Protein AF-A0A7S1HHN6-F1 (afdb_monomer)

Secondary structure (DSSP, 8-state):
-HHHHHHHHHHHHHHTT--EEE-PPTTS-HHHHHHHHHHHHHHHHHHHHHHH--GGG----EEEEE-GGGHHHHHHHHHHHHTTSSEEEEE-S-HHHHHHHGGG-SSSEEEEEEHHHHHHTHIIIIIS--EEEEEETTGGGG--TTSHHHHHHHT--EEEEEEE-S-S-SS-HHHHHHHHHHHSTTTT--HHHHIIIIIHHHHHHTSTT--HHHHHHHHHHHHHHHHHHGGGEE---HHHH-TTPPP--------PPPHHHHHHHHHHHHHHHHHHHHHHHHHHHHSSS--

InterPro domains:
  IPR000330 SNF2, N-terminal domain [PF00176] (2-273)
  IPR014001 Helicase superfamily 1/2, ATP-binding domain [PS51192] (11-186)
  IPR014001 Helicase superfamily 1/2, ATP-binding domain [SM00487] (1-193)
  IPR027417 P-loop containing nucleoside triphosphate hydrolase [SSF52540] (2-236)
  IPR038718 SNF2-like, N-terminal domain superfamily [G3DSA:3.40.50.10810] (1-258)
  IPR044078 Mot1, ATP-binding domain [cd17999] (1-236)
  IPR044972 TATA-binding protein-associated factor Mot1 [PTHR36498] (1-281)

Sequence (291 aa):
KYQQEGVNWMAFLLKYQLHGVLADDMGLGKTLQTICIIASDHHDRREEHKRSGSPASVPLPSLVICPPTLVGHWAHEVEKFTSGRLSCVQYAGSPAERRGLRGDVKGDVLVVASYDTVRSDAEFLCEGVEWDYCVLDEGHVIKNPKSGIAKAVKRVRSNHRLLLSGTPIQNNVLELWSLFDFLMPGFLGTEQHFSSVYSKPILASRGAKCTPAQAEAGALALEALHRQVLPFMLRRTKTEVLSDLPPKIIQDLYCDLSQVQLKLYNAFIARQSSGLKSDIQAAASKGAGGG

Solvent-accessible surface area (backbone atoms only — not comparable to full-atom values): 15953 Å² total; per-residue (Å²): 110,70,53,57,54,52,32,52,51,51,50,52,30,56,77,69,70,39,44,39,32,48,30,38,34,82,85,70,47,65,67,60,34,51,52,52,47,53,53,50,47,48,49,53,33,43,53,47,20,74,73,66,67,43,81,91,28,55,60,40,20,28,41,38,34,26,57,71,87,44,38,65,54,54,52,51,51,44,40,70,75,48,71,65,72,50,47,68,45,73,52,56,83,54,76,68,57,39,60,67,50,54,84,66,73,49,36,66,23,40,34,30,27,24,52,66,48,46,44,75,44,28,69,49,62,22,70,67,39,70,28,41,36,38,35,30,44,57,38,64,77,30,31,50,61,86,38,70,51,27,52,32,60,58,52,45,46,50,74,30,34,39,31,32,21,59,60,73,71,84,87,50,69,59,32,45,50,31,50,42,45,56,52,42,70,61,76,70,54,51,74,68,56,36,36,65,62,34,41,51,33,42,52,45,33,72,38,97,83,48,47,73,69,38,37,50,50,12,51,54,28,50,52,56,50,47,70,69,50,48,89,37,44,50,70,50,50,62,80,80,75,44,90,83,64,76,80,87,85,83,82,89,82,87,74,83,76,50,74,66,55,48,52,52,50,52,51,51,52,52,53,51,53,53,49,53,51,52,53,52,49,56,54,56,61,64,69,76,72,81,126

Radius of gyration: 24.98 Å; Cα contacts (8 Å, |Δi|>4): 390; chains: 1; bounding box: 52×50×89 Å

Organism: Hemiselmis andersenii (NCBI:txid464988)

Mean predicted aligned error: 8.71 Å

pLDDT: mean 89.63, std 12.1, range [33.62, 98.62]

Nearest PDB structures (foldseek):
  7zke-assembly1_E  TM=9.482E-01  e=4.210E-32  Thermochaetoides thermophila
  7zb5-assembly1_E  TM=8.814E-01  e=1.768E-31  Thermochaetoides thermophila
  7zb5-assembly1_H  TM=8.824E-01  e=5.263E-31  Thermochaetoides thermophila
  9bz0-assembly1_b  TM=8.343E-01  e=9.347E-22  Homo sapiens
  8b3f-assembly1_b  TM=8.283E-01  e=6.214E-21  Homo sapiens

Foldseek 3Di:
DVLVVLLVLVVVCLVVLAAFEAQEAPPPCPLLSVLVNLLVLLVVLVVCCVVPVDPVSFFFEAEEEEAPVCLVVSVVVNCVNVVCSEAEASCDDDPVVNVVCLVVRGGRHYYYYYLVSLLVPLCCQLPVGEHAEYEYEQLLVQLDCPDSSLVSLLSRHYSYYYYYHNPCDDDFPSSVVSSVCSRPNCLCHDSVSNCVQAGVLLVLLPDPPRDPVSVVSNVVSVVVVCVSRVSRYDYDYCVRPPPPDDDDDDDDDDDDDDPVRVVVVVVVVVVVVVVVVVVVVVVVVVVVPDD

Structure (mmCIF, N/CA/C/O backbone):
data_AF-A0A7S1HHN6-F1
#
_entry.id   AF-A0A7S1HHN6-F1
#
loop_
_atom_site.group_PDB
_atom_site.id
_atom_site.type_symbol
_atom_site.label_atom_id
_atom_site.label_alt_id
_atom_site.label_comp_id
_atom_site.label_asym_id
_atom_site.label_entity_id
_atom_site.label_seq_id
_atom_site.pdbx_PDB_ins_code
_atom_site.Cartn_x
_atom_site.Cartn_y
_atom_site.Cartn_z
_atom_site.occupancy
_atom_site.B_iso_or_equiv
_atom_site.auth_seq_id
_atom_site.auth_comp_id
_atom_site.auth_asym_id
_atom_site.auth_atom_id
_atom_site.pdbx_PDB_model_num
ATOM 1 N N . LYS A 1 1 ? 15.420 -10.265 14.180 1.00 87.69 1 LYS A N 1
ATOM 2 C CA . LYS A 1 1 ? 16.214 -9.009 14.183 1.00 87.69 1 LYS A CA 1
ATOM 3 C C . LYS A 1 1 ? 15.749 -8.036 13.098 1.00 87.69 1 LYS A C 1
ATOM 5 O O . LYS A 1 1 ? 15.168 -7.028 13.462 1.00 87.69 1 LYS A O 1
ATOM 10 N N . TYR A 1 2 ? 15.886 -8.352 11.804 1.00 92.12 2 TYR A N 1
ATOM 11 C CA . TYR A 1 2 ? 15.489 -7.433 10.721 1.00 92.12 2 TYR A CA 1
ATOM 12 C C . TYR A 1 2 ? 14.009 -6.989 10.796 1.00 92.12 2 TYR A C 1
ATOM 14 O O . TYR A 1 2 ? 13.705 -5.819 10.602 1.00 92.12 2 TYR A O 1
ATOM 22 N N . GLN A 1 3 ? 13.071 -7.870 11.164 1.00 94.38 3 GLN A N 1
ATOM 23 C CA . GLN A 1 3 ? 11.658 -7.479 11.321 1.00 94.38 3 GLN A CA 1
ATOM 24 C C . GLN A 1 3 ? 11.468 -6.371 12.369 1.00 94.38 3 GLN A C 1
ATOM 26 O O . GLN A 1 3 ? 10.743 -5.417 12.113 1.00 94.38 3 GLN A O 1
ATOM 31 N N . GLN A 1 4 ? 12.186 -6.442 13.496 1.00 95.69 4 GLN A N 1
ATOM 32 C CA . GLN A 1 4 ? 12.177 -5.389 14.517 1.00 95.69 4 GLN A CA 1
ATOM 33 C C . GLN A 1 4 ? 12.721 -4.069 13.965 1.00 95.69 4 GLN A C 1
ATOM 35 O O . GLN A 1 4 ? 12.145 -3.019 14.213 1.00 95.69 4 GLN A O 1
ATOM 40 N N . GLU A 1 5 ? 13.805 -4.107 13.189 1.00 94.56 5 GLU A N 1
ATOM 41 C CA . GLU A 1 5 ? 14.356 -2.909 12.540 1.00 94.56 5 GLU A CA 1
ATOM 42 C C . GLU A 1 5 ? 13.353 -2.280 11.564 1.00 94.56 5 GLU A C 1
ATOM 44 O O . GLU A 1 5 ? 13.260 -1.058 11.487 1.00 94.56 5 GLU A O 1
ATOM 49 N N . GLY A 1 6 ? 12.556 -3.096 10.865 1.00 96.12 6 GLY A N 1
ATOM 50 C CA . GLY A 1 6 ? 11.501 -2.590 9.988 1.00 96.12 6 GLY A CA 1
ATOM 51 C C . GLY A 1 6 ? 10.342 -1.954 10.757 1.00 96.12 6 GLY A C 1
ATOM 52 O O . GLY A 1 6 ? 9.871 -0.888 10.368 1.00 96.12 6 GLY A O 1
ATOM 53 N N . VAL A 1 7 ? 9.944 -2.533 11.894 1.00 97.38 7 VAL A N 1
ATOM 54 C CA . VAL A 1 7 ? 8.974 -1.906 12.810 1.00 97.38 7 VAL A CA 1
ATOM 55 C C . VAL A 1 7 ? 9.520 -0.589 13.367 1.00 97.38 7 VAL A C 1
ATOM 57 O O . VAL A 1 7 ? 8.812 0.411 13.347 1.00 97.38 7 VAL A O 1
ATOM 60 N N . ASN A 1 8 ? 10.789 -0.545 13.782 1.00 97.00 8 ASN A N 1
ATOM 61 C CA . ASN A 1 8 ? 11.433 0.681 14.263 1.00 97.00 8 ASN A CA 1
ATOM 62 C C . ASN A 1 8 ? 11.461 1.774 13.182 1.00 97.00 8 ASN A C 1
ATOM 64 O O . ASN A 1 8 ? 11.237 2.944 13.483 1.00 97.00 8 ASN A O 1
ATOM 68 N N . TRP A 1 9 ? 11.712 1.401 11.924 1.00 97.25 9 TRP A N 1
ATOM 69 C CA . TRP A 1 9 ? 11.660 2.329 10.795 1.00 97.25 9 TRP A CA 1
ATOM 70 C C . TRP A 1 9 ? 10.242 2.868 10.560 1.00 97.25 9 TRP A C 1
ATOM 72 O O . TRP A 1 9 ? 10.068 4.074 10.402 1.00 97.25 9 TRP A O 1
ATOM 82 N N . MET A 1 10 ? 9.210 2.018 10.617 1.00 97.75 10 MET A N 1
ATOM 83 C CA . MET A 1 10 ? 7.820 2.482 10.510 1.00 97.75 10 MET A CA 1
ATOM 84 C C . MET A 1 10 ? 7.406 3.359 11.699 1.00 97.75 10 MET A C 1
ATOM 86 O O . MET A 1 10 ? 6.713 4.352 11.499 1.00 97.75 10 MET A O 1
ATOM 90 N N . ALA A 1 11 ? 7.880 3.058 12.911 1.00 97.00 11 ALA A N 1
ATOM 91 C CA . ALA A 1 11 ? 7.672 3.897 14.092 1.00 97.00 11 ALA A CA 1
ATOM 92 C C . ALA A 1 11 ? 8.356 5.267 13.961 1.00 97.00 11 ALA A C 1
ATOM 94 O O . ALA A 1 11 ? 7.801 6.281 14.380 1.00 97.00 11 ALA A O 1
ATOM 95 N N . PHE A 1 12 ? 9.539 5.324 13.339 1.00 97.00 12 PHE A N 1
ATOM 96 C CA . PHE A 1 12 ? 10.181 6.588 12.984 1.00 97.00 12 PHE A CA 1
ATOM 97 C C . PHE A 1 12 ? 9.309 7.395 12.013 1.00 97.00 12 PHE A C 1
ATOM 99 O O . PHE A 1 12 ? 9.057 8.570 12.270 1.00 97.00 12 PHE A O 1
ATOM 106 N N . LEU A 1 13 ? 8.798 6.776 10.943 1.00 96.38 13 LEU A N 1
ATOM 107 C CA . LEU A 1 13 ? 7.910 7.469 10.004 1.00 96.38 13 LEU A CA 1
ATOM 108 C C . LEU A 1 13 ? 6.655 8.005 10.702 1.00 96.38 13 LEU A C 1
ATOM 110 O O . LEU A 1 13 ? 6.330 9.179 10.549 1.00 96.38 13 LEU A O 1
ATOM 114 N N . LEU A 1 14 ? 6.008 7.167 11.514 1.00 95.00 14 LEU A N 1
ATOM 115 C CA . LEU A 1 14 ? 4.824 7.510 12.300 1.00 95.00 14 LEU A CA 1
ATOM 116 C C . LEU A 1 14 ? 5.071 8.745 13.183 1.00 95.00 14 LEU A C 1
ATOM 118 O O . LEU A 1 14 ? 4.354 9.740 13.088 1.00 95.00 14 LEU A O 1
ATOM 122 N N . LYS A 1 15 ? 6.158 8.727 13.966 1.00 94.12 15 LYS A N 1
ATOM 123 C CA . LYS A 1 15 ? 6.538 9.813 14.881 1.00 94.12 15 LYS A CA 1
ATOM 124 C C . LYS A 1 15 ? 6.725 11.162 14.183 1.00 94.12 15 LYS A C 1
ATOM 126 O O . LYS A 1 15 ? 6.408 12.196 14.766 1.00 94.12 15 LYS A O 1
ATOM 131 N N . TYR A 1 16 ? 7.257 11.160 12.963 1.00 94.81 16 TYR A N 1
ATOM 132 C CA . TYR A 1 16 ? 7.515 12.378 12.189 1.00 94.81 16 TYR A CA 1
ATOM 133 C C . TYR A 1 16 ? 6.417 12.697 11.168 1.00 94.81 16 TYR A C 1
ATOM 135 O O . TYR A 1 16 ? 6.620 13.581 10.338 1.00 94.81 16 TYR A O 1
ATOM 143 N N . GLN A 1 17 ? 5.264 12.016 11.231 1.00 93.25 17 GLN A N 1
ATOM 144 C CA . GLN A 1 17 ? 4.147 12.212 10.296 1.00 93.25 17 GLN A CA 1
ATOM 145 C C . GLN A 1 17 ? 4.569 12.005 8.831 1.00 93.25 17 GLN A C 1
ATOM 147 O O . GLN A 1 17 ? 4.119 12.691 7.917 1.00 93.25 17 GLN A O 1
ATOM 152 N N . LEU A 1 18 ? 5.474 11.051 8.616 1.00 95.19 18 LEU A N 1
ATOM 153 C CA . LEU A 1 18 ? 5.964 10.649 7.307 1.00 95.19 18 LEU A CA 1
ATOM 154 C C . LEU A 1 18 ? 5.245 9.387 6.825 1.00 95.19 18 LEU A C 1
ATOM 156 O O . LEU A 1 18 ? 4.556 8.679 7.565 1.00 95.19 18 LEU A O 1
ATOM 160 N N . HIS A 1 19 ? 5.432 9.100 5.545 1.00 97.00 19 HIS A N 1
ATOM 161 C CA . HIS A 1 19 ? 4.849 7.960 4.852 1.00 97.00 19 HIS A CA 1
ATOM 162 C C . HIS A 1 19 ? 5.962 7.170 4.167 1.00 97.00 19 HIS A C 1
ATOM 164 O O . HIS A 1 19 ? 7.051 7.704 3.940 1.00 97.00 19 HIS A O 1
ATOM 170 N N . GLY A 1 20 ? 5.718 5.904 3.828 1.00 95.50 20 GLY A N 1
ATOM 171 C CA . GLY A 1 20 ? 6.797 5.092 3.272 1.00 95.50 20 GLY A CA 1
ATOM 172 C C . GLY A 1 20 ? 6.389 3.870 2.470 1.00 95.50 20 GLY A C 1
ATOM 173 O O . GLY A 1 20 ? 5.226 3.473 2.404 1.00 95.50 20 GLY A O 1
ATOM 174 N N . VAL A 1 21 ? 7.399 3.266 1.850 1.00 95.81 21 VAL A N 1
ATOM 175 C CA . VAL A 1 21 ? 7.315 2.008 1.110 1.00 95.81 21 VAL A CA 1
ATOM 176 C C . VAL A 1 21 ? 8.148 0.952 1.833 1.00 95.81 21 VAL A C 1
ATOM 178 O O . VAL A 1 21 ? 9.374 1.056 1.886 1.00 95.81 21 VAL A O 1
ATOM 181 N N . LEU A 1 22 ? 7.496 -0.092 2.342 1.00 96.00 22 LEU A N 1
ATOM 182 C CA . LEU A 1 22 ? 8.163 -1.304 2.805 1.00 96.00 22 LEU A CA 1
ATOM 183 C C . LEU A 1 22 ? 8.327 -2.262 1.618 1.00 96.00 22 LEU A C 1
ATOM 185 O O . LEU A 1 22 ? 7.422 -3.013 1.242 1.00 96.00 22 LEU A O 1
ATOM 189 N N . ALA A 1 23 ? 9.509 -2.196 1.020 1.00 93.12 23 ALA A N 1
ATOM 190 C CA . ALA A 1 23 ? 9.899 -2.871 -0.207 1.00 93.12 23 ALA A CA 1
ATOM 191 C C . ALA A 1 23 ? 10.709 -4.162 0.021 1.00 93.12 23 ALA A C 1
ATOM 193 O O . ALA A 1 23 ? 11.497 -4.568 -0.834 1.00 93.12 23 ALA A O 1
ATOM 194 N N . ASP A 1 24 ? 10.562 -4.787 1.189 1.00 92.62 24 ASP A N 1
ATOM 195 C CA . ASP A 1 24 ? 11.216 -6.056 1.510 1.00 92.62 24 ASP A CA 1
ATOM 196 C C . ASP A 1 24 ? 10.798 -7.183 0.556 1.00 92.62 24 ASP A C 1
ATOM 198 O O . ASP A 1 24 ? 9.621 -7.298 0.181 1.00 92.62 24 ASP A O 1
ATOM 202 N N . ASP A 1 25 ? 11.730 -8.092 0.263 1.00 89.25 25 ASP A N 1
ATOM 203 C CA . ASP A 1 25 ? 11.457 -9.298 -0.519 1.00 89.25 25 ASP A CA 1
ATOM 204 C C . ASP A 1 25 ? 10.261 -10.106 0.029 1.00 89.25 25 ASP A C 1
ATOM 206 O O . ASP A 1 25 ? 9.947 -10.150 1.227 1.00 89.25 25 ASP A O 1
ATOM 210 N N . MET A 1 26 ? 9.557 -10.788 -0.878 1.00 86.44 26 MET A N 1
ATOM 211 C CA . MET A 1 26 ? 8.431 -11.656 -0.522 1.00 86.44 26 MET A CA 1
ATOM 212 C C . MET A 1 26 ? 8.871 -12.751 0.459 1.00 86.44 26 MET A C 1
ATOM 214 O O . MET A 1 26 ? 9.809 -13.497 0.184 1.00 86.44 26 MET A O 1
ATOM 218 N N . GLY A 1 27 ? 8.167 -12.881 1.585 1.00 85.44 27 GLY A N 1
ATOM 219 C CA . GLY A 1 27 ? 8.480 -13.858 2.635 1.00 85.44 27 GLY A CA 1
ATOM 220 C C . GLY A 1 27 ? 9.265 -13.305 3.829 1.00 85.44 27 GLY A C 1
ATOM 221 O O . GLY A 1 27 ? 9.401 -14.009 4.820 1.00 85.44 27 GLY A O 1
ATOM 222 N N . LEU A 1 28 ? 9.702 -12.041 3.807 1.00 89.50 28 LEU A N 1
ATOM 223 C CA . LEU A 1 28 ? 10.347 -11.389 4.962 1.00 89.50 28 LEU A CA 1
ATOM 224 C C . LEU A 1 28 ? 9.350 -10.909 6.048 1.00 89.50 28 LEU A C 1
ATOM 226 O O . LEU A 1 28 ? 9.713 -10.223 7.002 1.00 89.50 28 LEU A O 1
ATOM 230 N N . GLY A 1 29 ? 8.071 -11.279 5.945 1.00 92.62 29 GLY A N 1
ATOM 231 C CA . GLY A 1 29 ? 7.073 -11.006 6.987 1.00 92.62 29 GLY A CA 1
ATOM 232 C C . GLY A 1 29 ? 6.610 -9.549 7.064 1.00 92.62 29 GLY A C 1
ATOM 233 O O . GLY A 1 29 ? 6.425 -9.030 8.161 1.00 92.62 29 GLY A O 1
ATOM 234 N N . LYS A 1 30 ? 6.405 -8.887 5.915 1.00 95.44 30 LYS A N 1
ATOM 235 C CA . LYS A 1 30 ? 5.850 -7.519 5.850 1.00 95.44 30 LYS A CA 1
ATOM 236 C C . LYS A 1 30 ? 4.530 -7.394 6.620 1.00 95.44 30 LYS A C 1
ATOM 238 O O . LYS A 1 30 ? 4.392 -6.484 7.422 1.00 95.44 30 LYS A O 1
ATOM 243 N N . THR A 1 31 ? 3.623 -8.358 6.452 1.00 96.31 31 THR A N 1
ATOM 244 C CA . THR A 1 31 ? 2.330 -8.422 7.154 1.00 96.31 31 THR A CA 1
ATOM 245 C C . THR A 1 31 ? 2.488 -8.349 8.674 1.00 96.31 31 THR A C 1
ATOM 247 O O . THR A 1 31 ? 1.859 -7.507 9.302 1.00 96.31 31 THR A O 1
ATOM 250 N N . LEU A 1 32 ? 3.375 -9.162 9.264 1.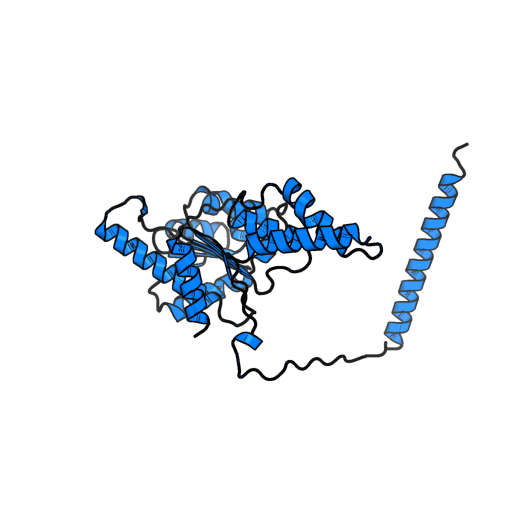00 96.69 32 LEU A N 1
ATOM 251 C CA . LEU A 1 32 ? 3.644 -9.134 10.706 1.00 96.69 32 LEU A CA 1
ATOM 252 C C . LEU A 1 32 ? 4.162 -7.762 11.150 1.00 96.69 32 LEU A C 1
ATOM 254 O O . LEU A 1 32 ? 3.639 -7.189 12.099 1.00 96.69 32 LEU A O 1
ATOM 258 N N . GLN A 1 33 ? 5.157 -7.219 10.440 1.00 97.69 33 GLN A N 1
ATOM 259 C CA . GLN A 1 33 ? 5.724 -5.906 10.761 1.00 97.69 33 GLN A CA 1
ATOM 260 C C . GLN A 1 33 ? 4.637 -4.815 10.731 1.00 97.69 33 GLN A C 1
ATOM 262 O O . GLN A 1 33 ? 4.581 -3.974 11.627 1.00 97.69 33 GLN A O 1
ATOM 267 N N . THR A 1 34 ? 3.752 -4.847 9.731 1.00 97.75 34 THR A N 1
ATOM 268 C CA . THR A 1 34 ? 2.632 -3.909 9.596 1.00 97.75 34 THR A CA 1
ATOM 269 C C . THR A 1 34 ? 1.600 -4.061 10.715 1.00 97.75 34 THR A C 1
ATOM 271 O O . THR A 1 34 ? 1.163 -3.061 11.277 1.00 97.75 34 THR A O 1
ATOM 274 N N . ILE A 1 35 ? 1.227 -5.291 11.080 1.00 97.94 35 ILE A N 1
ATOM 275 C CA . ILE A 1 35 ? 0.297 -5.540 12.193 1.00 97.94 35 ILE A CA 1
ATOM 276 C C . ILE A 1 35 ? 0.879 -4.996 13.502 1.00 97.94 35 ILE A C 1
ATOM 278 O O . ILE A 1 35 ? 0.166 -4.339 14.256 1.00 97.94 35 ILE A O 1
ATOM 282 N N . CYS A 1 36 ? 2.175 -5.213 13.751 1.00 97.00 36 CYS A N 1
ATOM 283 C CA . CYS A 1 36 ? 2.849 -4.708 14.944 1.00 97.00 36 CYS A CA 1
ATOM 284 C C . CYS A 1 36 ? 2.788 -3.180 15.052 1.00 97.00 36 CYS A C 1
ATOM 286 O O . CYS A 1 36 ? 2.464 -2.675 16.124 1.00 97.00 36 CYS A O 1
ATOM 288 N N . ILE A 1 37 ? 3.081 -2.446 13.968 1.00 97.44 37 ILE A N 1
ATOM 289 C CA . ILE A 1 37 ? 3.055 -0.979 14.027 1.00 97.44 37 ILE A CA 1
ATOM 290 C C . ILE A 1 37 ? 1.629 -0.439 14.189 1.00 97.44 37 ILE A C 1
ATOM 292 O O . ILE A 1 37 ? 1.433 0.440 15.017 1.00 97.44 37 ILE A O 1
ATOM 296 N N . ILE A 1 38 ? 0.633 -1.007 13.495 1.00 97.38 38 ILE A N 1
ATOM 297 C CA . ILE A 1 38 ? -0.773 -0.582 13.631 1.00 97.38 38 ILE A CA 1
ATOM 298 C C . ILE A 1 38 ? -1.282 -0.836 15.053 1.00 97.38 38 ILE A C 1
ATOM 300 O O . ILE A 1 38 ? -1.905 0.035 15.650 1.00 97.38 38 ILE A O 1
ATOM 304 N N . ALA A 1 39 ? -1.006 -2.016 15.615 1.00 96.69 39 ALA A N 1
ATOM 305 C CA . ALA A 1 39 ? -1.436 -2.348 16.970 1.00 96.69 39 ALA A CA 1
ATOM 306 C C . ALA A 1 39 ? -0.783 -1.437 18.025 1.00 96.69 39 ALA A C 1
ATOM 308 O O . ALA A 1 39 ? -1.445 -1.047 18.985 1.00 96.69 39 ALA A O 1
ATOM 309 N N . SER A 1 40 ? 0.500 -1.098 17.845 1.00 95.62 40 SER A N 1
ATOM 310 C CA . SER A 1 40 ? 1.210 -0.158 18.721 1.00 95.62 40 SER A CA 1
ATOM 311 C C . SER A 1 40 ? 0.625 1.250 18.627 1.00 95.62 40 SER A C 1
ATOM 313 O O . SER A 1 40 ? 0.379 1.871 19.653 1.00 95.62 40 SER A O 1
ATOM 315 N N . ASP A 1 41 ? 0.364 1.729 17.411 1.00 95.69 41 ASP A N 1
ATOM 316 C CA . ASP A 1 41 ? -0.181 3.064 17.150 1.00 95.69 41 ASP A CA 1
ATOM 317 C C . ASP A 1 41 ? -1.581 3.237 17.755 1.00 95.69 41 ASP A C 1
ATOM 319 O O . ASP A 1 41 ? -1.818 4.155 18.537 1.00 95.69 41 ASP A O 1
ATOM 323 N N . HIS A 1 42 ? -2.480 2.273 17.523 1.00 95.81 42 HIS A N 1
ATOM 324 C CA . HIS A 1 42 ? -3.815 2.251 18.138 1.00 95.81 42 HIS A CA 1
ATOM 325 C C . HIS A 1 42 ? -3.754 2.280 19.668 1.00 95.81 42 HIS A C 1
ATOM 327 O O . HIS A 1 42 ? -4.534 2.980 20.317 1.00 95.81 42 HIS A O 1
ATOM 333 N N . HIS A 1 43 ? -2.826 1.527 20.263 1.00 94.88 43 HIS A N 1
ATOM 334 C CA . HIS A 1 43 ? -2.625 1.536 21.708 1.00 94.88 43 HIS A CA 1
ATOM 335 C C . HIS A 1 43 ? -2.155 2.910 22.205 1.00 94.88 43 HIS A C 1
ATOM 337 O O . HIS A 1 43 ? -2.760 3.474 23.120 1.00 94.88 43 HIS A O 1
ATOM 343 N N . ASP A 1 44 ? -1.106 3.461 21.598 1.00 94.00 44 ASP A N 1
ATOM 344 C CA . ASP A 1 44 ? -0.492 4.717 22.029 1.00 94.00 44 ASP A CA 1
ATOM 345 C C . ASP A 1 44 ? -1.454 5.897 21.859 1.00 94.00 44 ASP A C 1
ATOM 347 O O . ASP A 1 44 ? -1.610 6.713 22.773 1.00 94.00 44 ASP A O 1
ATOM 351 N N . ARG A 1 45 ? -2.186 5.929 20.741 1.00 93.75 45 ARG A N 1
ATOM 352 C CA . ARG A 1 45 ? -3.242 6.905 20.456 1.00 93.75 45 ARG A CA 1
ATOM 353 C C . ARG A 1 45 ? -4.358 6.852 21.501 1.00 93.75 45 ARG A C 1
ATOM 355 O O . ARG A 1 45 ? -4.755 7.888 22.041 1.00 93.75 45 ARG A O 1
ATOM 362 N N . ARG A 1 46 ? -4.824 5.650 21.860 1.00 94.25 46 ARG A N 1
ATOM 363 C CA . ARG A 1 46 ? -5.839 5.448 22.907 1.00 94.25 46 ARG A CA 1
ATOM 364 C C . ARG A 1 46 ? -5.358 5.936 24.273 1.00 94.25 46 ARG A C 1
ATOM 366 O O . ARG A 1 46 ? -6.114 6.606 24.980 1.00 94.25 46 ARG A O 1
ATOM 373 N N . GLU A 1 47 ? -4.135 5.599 24.668 1.00 94.81 47 GLU A N 1
ATOM 374 C CA . GLU A 1 47 ? -3.566 6.034 25.949 1.00 94.81 47 GLU A CA 1
ATOM 375 C C . GLU A 1 47 ? -3.353 7.553 25.990 1.00 94.81 47 GLU A C 1
ATOM 377 O O . GLU A 1 47 ? -3.667 8.206 26.990 1.00 94.81 47 GLU A O 1
ATOM 382 N N . GLU A 1 48 ? -2.917 8.157 24.885 1.00 93.56 48 GLU A N 1
ATOM 383 C CA . GLU A 1 48 ? -2.815 9.608 24.774 1.00 93.56 48 GLU A CA 1
ATOM 384 C C . GLU A 1 48 ? -4.181 10.296 24.877 1.00 93.56 48 GLU A C 1
ATOM 386 O O . GLU A 1 48 ? -4.294 11.334 25.541 1.00 93.56 48 GLU A O 1
ATOM 391 N N . HIS A 1 49 ? -5.229 9.725 24.281 1.00 94.62 49 HIS A N 1
ATOM 392 C CA . HIS A 1 49 ? -6.587 10.245 24.408 1.00 94.62 49 HIS A CA 1
ATOM 393 C C . HIS A 1 49 ? -7.102 10.175 25.843 1.00 94.62 49 HIS A C 1
ATOM 395 O O . HIS A 1 49 ? -7.617 11.168 26.352 1.00 94.62 49 HIS A O 1
ATOM 401 N N . LYS A 1 50 ? -6.888 9.052 26.541 1.00 94.56 50 LYS A N 1
ATOM 402 C CA . LYS A 1 50 ? -7.238 8.923 27.967 1.00 94.56 50 LYS A CA 1
ATOM 403 C C . LYS A 1 50 ? -6.516 9.950 28.838 1.00 94.56 50 LYS A C 1
ATOM 405 O O . LYS A 1 50 ? -7.101 10.458 29.789 1.00 94.56 50 LYS A O 1
ATOM 410 N N . ARG A 1 51 ? -5.249 10.246 28.528 1.00 95.31 51 ARG A N 1
ATOM 411 C CA . ARG A 1 51 ? -4.420 11.184 29.297 1.00 95.31 51 ARG A CA 1
ATOM 412 C C . ARG A 1 51 ? -4.763 12.648 29.026 1.00 95.31 51 ARG A C 1
ATOM 414 O O . ARG A 1 51 ? -4.774 13.445 29.956 1.00 95.31 51 ARG A O 1
ATOM 421 N N . SER A 1 52 ? -4.949 13.017 27.760 1.00 94.44 52 SER A N 1
ATOM 422 C CA . SER A 1 52 ? -5.045 14.423 27.332 1.00 94.44 52 SER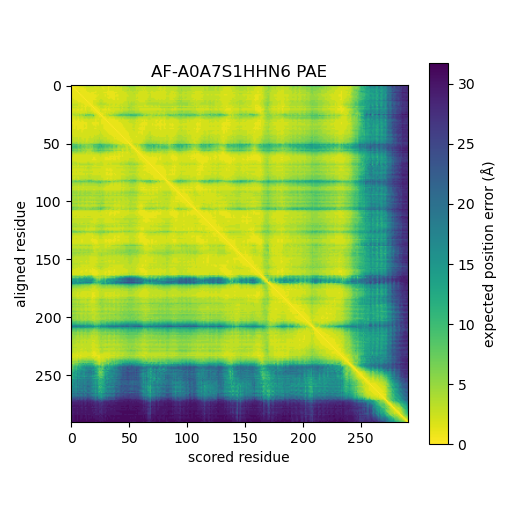 A CA 1
ATOM 423 C C . SER A 1 52 ? -6.459 14.879 26.980 1.00 94.44 52 SER A C 1
ATOM 425 O O . SER A 1 52 ? -6.720 16.078 26.987 1.00 94.44 52 SER A O 1
ATOM 427 N N . GLY A 1 53 ? -7.355 13.956 26.616 1.00 90.38 53 GLY A N 1
ATOM 428 C CA . GLY A 1 53 ? -8.663 14.272 26.039 1.00 90.38 53 GLY A CA 1
ATOM 429 C C . GLY A 1 53 ? -8.594 15.029 24.707 1.00 90.38 53 GLY A C 1
ATOM 430 O O . GLY A 1 53 ? -9.602 15.579 24.270 1.00 90.38 53 GLY A O 1
ATOM 431 N N . SER A 1 54 ? -7.418 15.103 24.069 1.00 90.12 54 SER A N 1
ATOM 432 C CA . SER A 1 54 ? -7.222 15.899 22.858 1.00 90.12 54 SER A CA 1
ATOM 433 C C . SER A 1 54 ? -8.074 15.365 21.696 1.00 90.12 54 SER A C 1
ATOM 435 O O . SER A 1 54 ? -8.085 14.154 21.453 1.00 90.12 54 SER A O 1
ATOM 437 N N . PRO A 1 55 ? -8.729 16.243 20.910 1.00 87.75 55 PRO A N 1
ATOM 438 C CA . PRO A 1 55 ? -9.388 15.848 19.665 1.00 87.75 55 PRO A CA 1
ATOM 439 C C . PRO A 1 55 ? -8.434 15.178 18.666 1.00 87.75 55 PRO A C 1
ATOM 441 O O . PRO A 1 55 ? -8.854 14.334 17.882 1.00 87.75 55 PRO A O 1
ATOM 444 N N . ALA A 1 56 ? -7.142 15.521 18.711 1.00 86.25 56 ALA A N 1
ATOM 445 C CA . ALA A 1 56 ? -6.136 14.976 17.801 1.00 86.25 56 ALA A CA 1
ATOM 446 C C . ALA A 1 56 ? -5.790 13.504 18.079 1.00 86.25 56 ALA A C 1
ATOM 448 O O . ALA A 1 56 ? -5.310 12.827 17.174 1.00 86.25 56 ALA A O 1
ATOM 449 N N . SER A 1 57 ? -6.053 13.002 19.291 1.00 89.75 57 SER A N 1
ATOM 450 C CA . SER A 1 57 ? -5.764 11.622 19.704 1.00 89.75 57 SER A CA 1
ATOM 451 C C . SER A 1 57 ? -7.003 10.726 19.737 1.00 89.75 57 SER A C 1
ATOM 453 O O . SER A 1 57 ? -6.911 9.579 20.155 1.00 89.75 57 SER A O 1
ATOM 455 N N . VAL A 1 58 ? -8.165 11.208 19.276 1.00 93.25 58 VAL A N 1
ATOM 456 C CA . VAL A 1 58 ? -9.390 10.393 19.202 1.00 93.25 58 VAL A CA 1
ATOM 457 C C . VAL A 1 58 ? -9.099 9.083 18.454 1.00 93.25 58 VAL A C 1
ATOM 459 O O . VAL A 1 58 ? -8.525 9.158 17.365 1.00 93.25 58 VAL A O 1
ATOM 462 N N . PRO A 1 59 ? -9.476 7.911 19.003 1.00 94.50 59 PRO A N 1
ATOM 463 C CA . PRO A 1 59 ? -9.358 6.613 18.339 1.00 94.50 59 PRO A CA 1
ATOM 464 C C . PRO A 1 59 ? -9.941 6.612 16.923 1.00 94.50 59 PRO A C 1
ATOM 466 O O . PRO A 1 59 ? -11.107 6.970 16.732 1.00 94.50 59 PRO A O 1
ATOM 469 N N . LEU A 1 60 ? -9.145 6.189 15.943 1.00 96.50 60 LEU A N 1
ATOM 470 C CA . LEU A 1 60 ? -9.528 6.124 14.534 1.00 96.50 60 LEU A CA 1
ATOM 471 C C . LEU A 1 60 ? -9.220 4.731 13.968 1.00 96.50 60 LEU A C 1
ATOM 473 O O . LEU A 1 60 ? -8.208 4.130 14.335 1.00 96.50 60 LEU A O 1
ATOM 477 N N . PRO A 1 61 ? -10.062 4.210 13.060 1.00 97.75 61 PRO A N 1
ATOM 478 C CA . PRO A 1 61 ? -9.824 2.903 12.470 1.00 97.75 61 PRO A CA 1
ATOM 479 C C . PRO A 1 61 ? -8.645 2.955 11.498 1.00 97.75 61 PRO A C 1
ATOM 481 O O . PRO A 1 61 ? -8.316 4.003 10.942 1.00 97.75 61 PRO A O 1
ATOM 484 N N . SER A 1 62 ? -8.045 1.798 11.232 1.00 98.44 62 SER A N 1
ATOM 485 C CA . SER A 1 62 ? -7.008 1.632 10.206 1.00 98.44 62 SER A CA 1
ATOM 486 C C . SER A 1 62 ? -7.519 0.766 9.062 1.00 98.44 62 SER A C 1
ATOM 488 O O . SER A 1 62 ? -8.328 -0.133 9.275 1.00 98.44 62 SER A O 1
ATOM 490 N N . LEU A 1 63 ? -7.048 1.021 7.844 1.00 98.62 63 LEU A N 1
ATOM 491 C CA . LEU A 1 63 ? -7.450 0.328 6.625 1.00 98.62 63 LEU A CA 1
ATOM 492 C C . LEU A 1 63 ? -6.260 -0.394 6.000 1.00 98.62 63 LEU A C 1
ATOM 494 O O . LEU A 1 63 ? -5.235 0.215 5.701 1.00 98.62 63 LEU A O 1
ATOM 498 N N . VAL A 1 64 ? -6.429 -1.680 5.713 1.00 98.62 64 VAL A N 1
ATOM 499 C CA . VAL A 1 64 ? -5.556 -2.444 4.820 1.00 98.62 64 VAL A CA 1
ATOM 500 C C . VAL A 1 64 ? -6.319 -2.743 3.537 1.00 98.62 64 VAL A C 1
ATOM 502 O O . VAL A 1 64 ? -7.373 -3.380 3.552 1.00 98.62 64 VAL A O 1
ATOM 505 N N . ILE A 1 65 ? -5.763 -2.303 2.412 1.00 98.50 65 ILE A N 1
ATOM 506 C CA . ILE A 1 65 ? -6.272 -2.573 1.072 1.00 98.50 65 ILE A CA 1
ATOM 507 C C . ILE A 1 65 ? -5.362 -3.609 0.428 1.00 98.50 65 ILE A C 1
ATOM 509 O O . ILE A 1 65 ? -4.173 -3.367 0.248 1.00 98.50 65 ILE A O 1
ATOM 513 N N . CYS A 1 66 ? -5.910 -4.763 0.068 1.00 97.75 66 CYS A N 1
ATOM 514 C CA . CYS A 1 66 ? -5.135 -5.874 -0.480 1.00 97.75 66 CYS A CA 1
ATOM 515 C C . CYS A 1 66 ? -5.838 -6.519 -1.690 1.00 97.75 66 CYS A C 1
ATOM 517 O O . CYS A 1 66 ? -6.999 -6.213 -1.986 1.00 97.75 66 CYS A O 1
ATOM 519 N N . PRO A 1 67 ? -5.165 -7.400 -2.450 1.00 96.44 67 PRO A N 1
ATOM 520 C CA . PRO A 1 67 ? -5.841 -8.275 -3.402 1.00 96.44 67 PRO A CA 1
ATOM 521 C C . PRO A 1 67 ? -6.978 -9.071 -2.731 1.00 96.44 67 PRO A C 1
ATOM 523 O O . PRO A 1 67 ? -6.816 -9.497 -1.586 1.00 96.44 67 PRO A O 1
ATOM 526 N N . PRO A 1 68 ? -8.106 -9.341 -3.421 1.00 95.31 68 PRO A N 1
ATOM 527 C CA . PRO A 1 68 ? -9.257 -10.034 -2.828 1.00 95.31 68 PRO A CA 1
ATOM 528 C C . PRO A 1 68 ? -8.909 -11.366 -2.147 1.00 95.31 68 PRO A C 1
ATOM 530 O O . PRO A 1 68 ? -9.468 -11.702 -1.108 1.00 95.31 68 PRO A O 1
ATOM 533 N N . THR A 1 69 ? -7.941 -12.099 -2.701 1.00 94.50 69 THR A N 1
ATOM 534 C CA . THR A 1 69 ? -7.466 -13.388 -2.179 1.00 94.50 69 THR A CA 1
ATOM 535 C C . THR A 1 69 ? -6.727 -13.281 -0.844 1.00 94.50 69 THR A C 1
ATOM 537 O O . THR A 1 69 ? -6.579 -14.288 -0.160 1.00 94.50 69 THR A O 1
ATOM 540 N N . LEU A 1 70 ? -6.251 -12.089 -0.466 1.00 96.12 70 LEU A N 1
ATOM 541 C CA . LEU A 1 70 ? -5.486 -11.865 0.763 1.00 96.12 70 LEU A CA 1
ATOM 542 C C . LEU A 1 70 ? -6.335 -11.324 1.919 1.00 96.12 70 LEU A C 1
ATOM 544 O O . LEU A 1 70 ? -5.844 -11.298 3.043 1.00 96.12 70 LEU A O 1
ATOM 548 N N . VAL A 1 71 ? -7.602 -10.958 1.692 1.00 97.12 71 VAL A N 1
ATOM 549 C CA . VAL A 1 71 ? -8.468 -10.389 2.744 1.00 97.12 71 VAL A CA 1
ATOM 550 C C . VAL A 1 71 ? -8.601 -11.344 3.936 1.00 97.12 71 VAL A C 1
ATOM 552 O O . VAL A 1 71 ? -8.345 -10.957 5.076 1.00 97.12 71 VAL A O 1
ATOM 555 N N . GLY A 1 72 ? -8.925 -12.614 3.675 1.00 96.69 72 GLY A N 1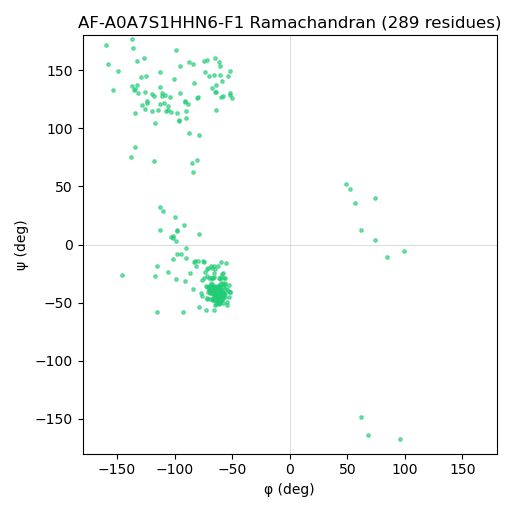
ATOM 556 C CA . GLY A 1 72 ? -9.031 -13.630 4.728 1.00 96.69 72 GLY A CA 1
ATOM 557 C C . GLY A 1 72 ? -7.685 -13.956 5.384 1.00 96.69 72 GLY A C 1
ATOM 558 O O . GLY A 1 72 ? -7.623 -14.177 6.591 1.00 96.69 72 GLY A O 1
ATOM 559 N N . HIS A 1 73 ? -6.593 -13.925 4.610 1.00 95.94 73 HIS A N 1
ATOM 560 C CA . HIS A 1 73 ? -5.239 -14.144 5.128 1.00 95.94 73 HIS A CA 1
ATOM 561 C C . HIS A 1 73 ? -4.834 -13.054 6.128 1.00 95.94 73 HIS A C 1
ATOM 563 O O . HIS A 1 73 ? -4.348 -13.364 7.212 1.00 95.94 73 HIS A O 1
ATOM 569 N N . TRP A 1 74 ? -5.079 -11.784 5.801 1.00 97.50 74 TRP A N 1
ATOM 570 C CA . TRP A 1 74 ? -4.826 -10.667 6.711 1.00 97.50 74 TRP A CA 1
ATOM 571 C C . TRP A 1 74 ? -5.601 -10.808 8.019 1.00 97.50 74 TRP A C 1
ATOM 573 O O . TRP A 1 74 ? -5.013 -10.671 9.087 1.00 97.50 74 TRP A O 1
ATOM 583 N N . ALA A 1 75 ? -6.890 -11.143 7.954 1.00 94.81 75 ALA A N 1
ATOM 584 C CA . ALA A 1 75 ? -7.683 -11.343 9.162 1.00 94.81 75 ALA A CA 1
ATOM 585 C C . ALA A 1 75 ? -7.168 -12.499 10.031 1.00 94.81 75 ALA A C 1
ATOM 587 O O . ALA A 1 75 ? -7.100 -12.361 11.251 1.00 94.81 75 ALA A O 1
ATOM 588 N N . HIS A 1 76 ? -6.747 -13.603 9.409 1.00 96.00 76 HIS A N 1
ATOM 589 C CA . HIS A 1 76 ? -6.142 -14.722 10.126 1.00 96.00 76 HIS A CA 1
ATOM 590 C C . HIS A 1 76 ? -4.830 -14.331 10.823 1.00 96.00 76 HIS A C 1
ATOM 592 O O . HIS A 1 76 ? -4.643 -14.644 11.997 1.00 96.00 76 HIS A O 1
ATOM 598 N N . GLU A 1 77 ? -3.928 -13.629 10.131 1.00 97.06 77 GLU A N 1
ATOM 599 C CA . GLU A 1 77 ? -2.649 -13.204 10.714 1.00 97.06 77 GLU A CA 1
ATOM 600 C C . GLU A 1 77 ? -2.838 -12.157 11.827 1.00 97.06 77 GLU A C 1
ATOM 602 O O . GLU A 1 77 ? -2.118 -12.197 12.823 1.00 97.06 77 GLU A O 1
ATOM 607 N N . VAL A 1 78 ? -3.828 -11.261 11.720 1.00 96.62 78 VAL A N 1
ATOM 608 C CA . VAL A 1 78 ? -4.165 -10.312 12.800 1.00 96.62 78 VAL A CA 1
ATOM 609 C C . VAL A 1 78 ? -4.594 -11.055 14.059 1.00 96.62 78 VAL A C 1
ATOM 611 O O . VAL A 1 78 ? -4.054 -10.788 15.133 1.00 96.62 78 VAL A O 1
ATOM 614 N N . GLU A 1 79 ? -5.504 -12.021 13.936 1.00 94.62 79 GLU A N 1
ATOM 615 C CA . GLU A 1 79 ? -5.958 -12.824 15.075 1.00 94.62 79 GLU A CA 1
ATOM 616 C C . GLU A 1 79 ? -4.792 -13.596 15.706 1.00 94.62 79 GLU A C 1
ATOM 618 O O . GLU A 1 79 ? -4.537 -13.508 16.909 1.00 94.62 79 GLU A O 1
ATOM 623 N N . LYS A 1 80 ? -4.011 -14.282 14.869 1.00 95.00 80 LYS A N 1
ATOM 624 C CA . LYS A 1 80 ? -2.854 -15.080 15.279 1.00 95.00 80 LYS A CA 1
ATOM 625 C C . LYS A 1 80 ? -1.789 -14.259 16.008 1.00 95.00 80 LYS A C 1
ATOM 627 O O . LYS A 1 80 ? -1.285 -14.708 17.035 1.00 95.00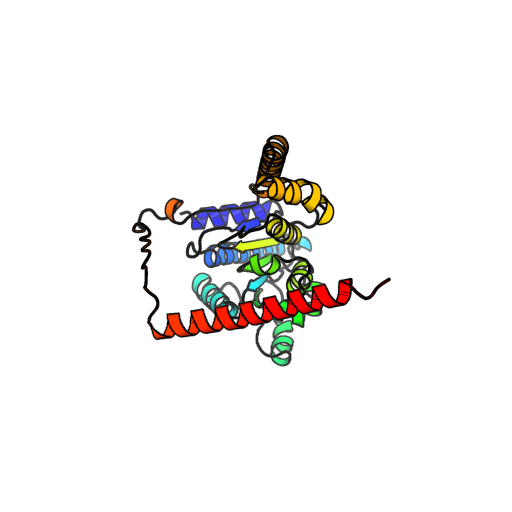 80 LYS A O 1
ATOM 632 N N . PHE A 1 81 ? -1.423 -13.084 15.493 1.00 95.06 81 PHE A N 1
ATOM 633 C CA . PHE A 1 81 ? -0.320 -12.293 16.050 1.00 95.06 81 PHE A CA 1
ATOM 634 C C . PHE A 1 81 ? -0.728 -11.357 17.184 1.00 95.06 81 PHE A C 1
ATOM 636 O O . PHE A 1 81 ? 0.119 -11.009 18.005 1.00 95.06 81 PHE A O 1
ATOM 643 N N . THR A 1 82 ? -1.997 -10.951 17.258 1.00 93.44 82 THR A N 1
ATOM 644 C CA . THR A 1 82 ? -2.465 -10.035 18.312 1.00 93.44 82 THR A CA 1
ATOM 645 C C . THR A 1 82 ? -3.219 -10.747 19.434 1.00 93.44 82 THR A C 1
ATOM 647 O O . THR A 1 82 ? -3.406 -10.162 20.507 1.00 93.44 82 THR A O 1
ATOM 650 N N . SER A 1 83 ? -3.599 -12.016 19.231 1.00 91.12 83 SER A N 1
ATOM 651 C CA . SER A 1 83 ? -4.403 -12.815 20.165 1.00 91.12 83 SER A CA 1
ATOM 652 C C . SER A 1 83 ? -5.692 -12.083 20.568 1.00 91.12 83 SER A C 1
ATOM 654 O O . SER A 1 83 ? -5.967 -11.914 21.756 1.00 91.12 83 SER A O 1
ATOM 656 N N . GLY A 1 84 ? -6.411 -11.546 19.577 1.00 86.19 84 GLY A N 1
ATOM 657 C CA . GLY A 1 84 ? -7.667 -10.813 19.760 1.00 86.19 84 GLY A CA 1
ATOM 658 C C . GLY A 1 84 ? -7.544 -9.396 20.340 1.00 86.19 84 GLY A C 1
ATOM 659 O O . GLY A 1 84 ? -8.560 -8.749 20.585 1.00 86.19 84 GLY A O 1
ATOM 660 N N . ARG A 1 85 ? -6.329 -8.875 20.577 1.00 89.44 85 ARG A N 1
ATOM 661 C CA . ARG A 1 85 ? -6.141 -7.501 21.097 1.00 89.44 85 ARG A CA 1
ATOM 662 C C . ARG A 1 85 ? -6.451 -6.416 20.069 1.00 89.44 85 ARG A C 1
ATOM 664 O O . ARG A 1 85 ? -6.808 -5.308 20.462 1.00 89.44 85 ARG A O 1
ATOM 671 N N . LEU A 1 86 ? -6.295 -6.727 18.785 1.00 93.25 86 LEU A N 1
ATOM 672 C CA . LEU A 1 86 ? -6.659 -5.849 17.681 1.00 93.25 86 LEU A CA 1
ATOM 673 C C . LEU A 1 86 ? -7.907 -6.415 17.007 1.00 93.25 86 LEU A C 1
ATOM 675 O O . LEU A 1 86 ? -7.862 -7.498 16.426 1.00 93.25 86 LEU A O 1
ATOM 679 N N . SER A 1 87 ? -9.016 -5.680 17.083 1.00 95.00 87 SER A N 1
ATOM 680 C CA . SER A 1 87 ? -10.244 -6.069 16.388 1.00 95.00 87 SER A CA 1
ATOM 681 C C . SER A 1 87 ? -10.043 -5.956 14.879 1.00 95.00 87 SER A C 1
ATOM 683 O O . SER A 1 87 ? -9.501 -4.959 14.397 1.00 95.00 87 SER A O 1
ATOM 685 N N . CYS A 1 88 ? -10.488 -6.968 14.136 1.00 96.88 88 CYS A N 1
ATOM 686 C CA . CYS A 1 88 ? -10.341 -7.029 12.689 1.00 96.88 88 CYS A CA 1
ATOM 687 C C . CYS A 1 88 ? -11.701 -7.197 12.008 1.00 96.88 88 CYS A C 1
ATOM 689 O O . CYS A 1 88 ? -12.406 -8.177 12.249 1.00 96.88 88 CYS A O 1
ATOM 691 N N . VAL A 1 89 ? -12.052 -6.265 11.122 1.00 97.69 89 VAL A N 1
ATOM 692 C CA . VAL A 1 89 ? -13.267 -6.328 10.303 1.00 97.69 89 VAL A CA 1
ATOM 693 C C . VAL A 1 89 ? -12.888 -6.681 8.871 1.00 97.69 89 VAL A C 1
ATOM 695 O O . VAL A 1 89 ? -12.242 -5.909 8.162 1.00 97.69 89 VAL A O 1
ATOM 698 N N . GLN A 1 90 ? -13.340 -7.850 8.420 1.00 97.50 90 GLN A N 1
ATOM 699 C CA . GLN A 1 90 ? -13.246 -8.256 7.020 1.00 97.50 90 GLN A CA 1
ATOM 700 C C . GLN A 1 90 ? -14.350 -7.564 6.216 1.00 97.50 90 GLN A C 1
ATOM 702 O O . GLN A 1 90 ? -15.471 -8.061 6.128 1.00 97.50 90 GLN A O 1
ATOM 707 N N . TYR A 1 91 ? -14.047 -6.416 5.611 1.00 97.69 91 TYR A N 1
ATOM 708 C CA . TYR A 1 91 ? -14.999 -5.658 4.799 1.00 97.69 91 TYR A CA 1
ATOM 709 C C . TYR A 1 91 ? -15.090 -6.258 3.384 1.00 97.69 91 TYR A C 1
ATOM 711 O O . TYR A 1 91 ? -14.568 -5.734 2.394 1.00 97.69 91 TYR A O 1
ATOM 719 N N . ALA A 1 92 ? -15.738 -7.419 3.303 1.00 95.06 92 ALA A N 1
ATOM 720 C CA . ALA A 1 92 ? -15.914 -8.224 2.098 1.00 95.06 92 ALA A CA 1
ATOM 721 C C . ALA A 1 92 ? -17.353 -8.760 1.988 1.00 95.06 92 ALA A C 1
ATOM 723 O O . ALA A 1 92 ? -18.190 -8.510 2.850 1.00 95.06 92 ALA A O 1
ATOM 724 N N . GLY A 1 93 ? -17.652 -9.466 0.895 1.00 94.00 93 GLY A N 1
ATOM 725 C CA . GLY A 1 93 ? -18.993 -9.983 0.604 1.00 94.00 93 GLY A CA 1
ATOM 726 C C . GLY A 1 93 ? -19.809 -9.071 -0.311 1.00 94.00 93 GLY A C 1
ATOM 727 O O . GLY A 1 93 ? -19.281 -8.156 -0.950 1.00 94.00 93 GLY A O 1
ATOM 728 N N . SER A 1 94 ? -21.103 -9.348 -0.408 1.00 96.19 94 SER A N 1
ATOM 729 C CA . SER A 1 94 ? -22.081 -8.605 -1.202 1.00 96.19 94 SER A CA 1
ATOM 730 C C . SER A 1 94 ? -22.280 -7.168 -0.688 1.00 96.19 94 SER A C 1
ATOM 732 O O . SER A 1 94 ? -22.008 -6.870 0.476 1.00 96.19 94 SER A O 1
ATOM 734 N N . PRO A 1 95 ? -22.813 -6.244 -1.510 1.00 95.75 95 PRO A N 1
ATOM 735 C CA . PRO A 1 95 ? -23.094 -4.879 -1.059 1.00 95.75 95 PRO A CA 1
ATOM 736 C C . PRO A 1 95 ? -24.020 -4.796 0.165 1.00 95.75 95 PRO A C 1
ATOM 738 O O . PRO A 1 95 ? -23.927 -3.842 0.931 1.00 95.75 95 PRO A O 1
ATOM 741 N N . ALA A 1 96 ? -24.924 -5.764 0.351 1.00 96.12 96 ALA A N 1
ATOM 742 C CA . ALA A 1 96 ? -25.822 -5.800 1.505 1.00 96.12 96 ALA A CA 1
ATOM 743 C C . ALA A 1 96 ? -25.077 -6.162 2.797 1.00 96.12 96 ALA A C 1
ATOM 745 O O . ALA A 1 96 ? -25.221 -5.452 3.789 1.00 96.12 96 ALA A O 1
ATOM 746 N N . GLU A 1 97 ? -24.233 -7.196 2.757 1.00 96.00 97 GLU A N 1
ATOM 747 C CA . GLU A 1 97 ? -23.392 -7.603 3.892 1.00 96.00 97 GLU A CA 1
ATOM 748 C C . GLU A 1 97 ? -22.440 -6.473 4.291 1.00 96.00 97 GLU A C 1
ATOM 750 O O . GLU A 1 97 ? -22.391 -6.082 5.455 1.00 96.00 97 GLU A O 1
ATOM 755 N N . ARG A 1 98 ? -21.779 -5.845 3.309 1.00 97.06 98 ARG A N 1
ATOM 756 C CA . ARG A 1 98 ? -20.868 -4.716 3.554 1.00 97.06 98 ARG A CA 1
ATOM 757 C C . ARG A 1 98 ? -21.552 -3.514 4.196 1.00 97.06 98 ARG A C 1
ATOM 759 O O . ARG A 1 98 ? -20.964 -2.868 5.056 1.00 97.06 98 ARG A O 1
ATOM 766 N N . ARG A 1 99 ? -22.804 -3.216 3.827 1.00 95.94 99 ARG A N 1
ATOM 767 C CA . ARG A 1 99 ? -23.586 -2.163 4.499 1.00 95.94 99 ARG A CA 1
ATOM 768 C C . ARG A 1 99 ? -23.834 -2.479 5.974 1.00 95.94 99 ARG A C 1
ATOM 770 O O . ARG A 1 99 ? -23.796 -1.551 6.774 1.00 95.94 99 ARG A O 1
ATOM 777 N N . GLY A 1 100 ? -24.043 -3.750 6.323 1.00 96.56 100 GLY A N 1
ATOM 778 C CA . GLY A 1 100 ? -24.180 -4.192 7.713 1.00 96.56 100 GLY A CA 1
ATOM 779 C C . GLY A 1 100 ? -22.915 -3.958 8.543 1.00 96.56 100 GLY A C 1
ATOM 780 O O . GLY A 1 100 ? -23.014 -3.541 9.690 1.00 96.56 100 GLY A O 1
ATOM 781 N N . LEU A 1 101 ? -21.734 -4.118 7.936 1.00 96.44 101 LEU A N 1
ATOM 782 C CA . LEU A 1 101 ? -20.435 -3.955 8.605 1.00 96.44 101 LEU A CA 1
ATOM 783 C C . LEU A 1 101 ? -20.048 -2.496 8.888 1.00 96.44 101 LEU A C 1
ATOM 785 O O . LEU A 1 101 ? -19.126 -2.239 9.657 1.00 96.44 101 LEU A O 1
ATOM 789 N N . ARG A 1 102 ? -20.718 -1.511 8.275 1.00 95.62 102 ARG A N 1
ATOM 790 C CA . ARG A 1 102 ? -20.338 -0.089 8.408 1.00 95.62 102 ARG A CA 1
ATOM 791 C C . ARG A 1 102 ? -20.392 0.415 9.851 1.00 95.62 102 ARG A C 1
ATOM 793 O O . ARG A 1 102 ? -19.622 1.301 10.203 1.00 95.62 102 ARG A O 1
ATOM 800 N N . GLY A 1 103 ? -21.272 -0.151 10.682 1.00 94.56 103 GLY A N 1
ATOM 801 C CA . GLY A 1 103 ? -21.384 0.200 12.103 1.00 94.56 103 GLY A CA 1
ATOM 802 C C . GLY A 1 103 ? -20.176 -0.214 12.952 1.00 94.56 103 GLY A C 1
ATOM 803 O O . GLY A 1 103 ? -19.965 0.370 14.023 1.00 94.56 103 GLY A O 1
ATOM 804 N N . ASP A 1 104 ? -19.384 -1.165 12.452 1.00 95.06 104 ASP A N 1
ATOM 805 C CA . ASP A 1 104 ? -18.200 -1.724 13.112 1.00 95.06 104 ASP A CA 1
ATOM 806 C C . ASP A 1 104 ? -16.902 -1.013 12.687 1.00 95.06 104 ASP A C 1
ATOM 808 O O . ASP A 1 104 ? -15.850 -1.218 13.287 1.00 95.06 104 ASP A O 1
ATOM 812 N N . VAL A 1 105 ? -16.964 -0.131 11.682 1.00 96.25 105 VAL A N 1
ATOM 813 C CA . VAL A 1 105 ? -15.822 0.654 11.181 1.00 96.25 105 VAL A CA 1
ATOM 814 C C . VAL A 1 105 ? -15.643 1.921 12.028 1.00 96.25 105 VAL A C 1
ATOM 816 O O . VAL A 1 105 ? -15.959 3.028 11.595 1.00 96.25 105 VAL A O 1
ATOM 819 N N . LYS A 1 106 ? -15.197 1.765 13.280 1.00 93.25 106 LYS A N 1
ATOM 820 C CA . LYS A 1 106 ? -14.980 2.882 14.221 1.00 93.25 106 LYS A CA 1
ATOM 821 C C . LYS A 1 106 ? -13.994 2.530 15.335 1.00 93.25 106 LYS A C 1
ATOM 823 O O . LYS A 1 106 ? -13.893 1.371 15.724 1.00 93.25 106 LYS A O 1
ATOM 828 N N . GLY A 1 107 ? -13.355 3.549 15.912 1.00 91.88 107 GLY A N 1
ATOM 829 C CA . GLY A 1 107 ? -12.381 3.373 16.993 1.00 91.88 107 GLY A CA 1
ATOM 830 C C . GLY A 1 107 ? -11.180 2.540 16.546 1.00 91.88 107 GLY A C 1
ATOM 831 O O . GLY A 1 107 ? -10.826 2.561 15.376 1.00 91.88 107 GLY A O 1
ATOM 832 N N . ASP A 1 108 ? -10.586 1.773 17.456 1.00 90.69 108 ASP A N 1
ATOM 833 C CA . ASP A 1 108 ? -9.346 1.022 17.200 1.00 90.69 108 ASP A CA 1
ATOM 834 C C . ASP A 1 108 ? -9.611 -0.335 16.524 1.00 90.69 108 ASP A C 1
ATOM 836 O O . ASP A 1 108 ? -9.379 -1.411 17.085 1.00 90.69 108 ASP A O 1
ATOM 840 N N . VAL A 1 109 ? -10.183 -0.275 15.323 1.00 96.69 109 VAL A N 1
ATOM 841 C CA . VAL A 1 109 ? -10.480 -1.439 14.485 1.00 96.69 109 VAL A CA 1
ATOM 842 C C . VAL A 1 109 ? -9.594 -1.407 13.249 1.00 96.69 109 VAL A C 1
ATOM 844 O O . VAL A 1 109 ? -9.456 -0.377 12.587 1.00 96.69 109 VAL A O 1
ATOM 847 N N . LEU A 1 110 ? -9.022 -2.558 12.907 1.00 98.25 110 LEU A N 1
ATOM 848 C CA . LEU A 1 110 ? -8.368 -2.777 11.628 1.00 98.25 110 LEU A CA 1
ATOM 849 C C . LEU A 1 110 ? -9.382 -3.316 10.619 1.00 98.25 110 LEU A C 1
ATOM 851 O O . LEU A 1 110 ? -9.899 -4.422 10.755 1.00 98.25 110 LEU A O 1
ATOM 855 N N . VAL A 1 111 ? -9.659 -2.544 9.581 1.00 98.50 111 VAL A N 1
ATOM 856 C CA . VAL A 1 111 ? -10.518 -2.947 8.473 1.00 98.50 111 VAL A CA 1
ATOM 857 C C . VAL A 1 111 ? -9.656 -3.486 7.345 1.00 98.50 111 VAL A C 1
ATOM 859 O O . VAL A 1 111 ? -8.706 -2.839 6.910 1.00 98.50 111 VAL A O 1
ATOM 862 N N . VAL A 1 112 ? -10.007 -4.661 6.831 1.00 98.56 112 VAL A N 1
ATOM 863 C CA . VAL A 1 112 ? -9.349 -5.262 5.669 1.00 98.56 112 VAL A CA 1
ATOM 864 C C . VAL A 1 112 ? -10.337 -5.296 4.513 1.00 98.56 112 VAL A C 1
ATOM 866 O O . VAL A 1 112 ? -11.403 -5.903 4.616 1.00 98.56 112 VAL A O 1
ATOM 869 N N . ALA A 1 113 ? -9.983 -4.655 3.403 1.00 98.25 113 ALA A N 1
ATOM 870 C CA . ALA A 1 113 ? -10.819 -4.567 2.213 1.00 98.25 113 ALA A CA 1
ATOM 871 C C . ALA A 1 113 ? -10.019 -4.887 0.947 1.00 98.25 113 ALA A C 1
ATOM 873 O O . ALA A 1 113 ? -8.796 -4.755 0.896 1.00 98.25 113 ALA A O 1
ATOM 874 N N . SER A 1 114 ? -10.727 -5.288 -0.110 1.00 98.12 114 SER A N 1
ATOM 875 C CA . SER A 1 114 ? -10.105 -5.452 -1.422 1.00 98.12 114 SER A CA 1
ATOM 876 C C . SER A 1 114 ? -10.036 -4.131 -2.191 1.00 98.12 114 SER A C 1
ATOM 878 O O . SER A 1 114 ? -10.878 -3.251 -1.993 1.00 98.12 114 SER A O 1
ATOM 880 N N . TYR A 1 115 ? -9.096 -4.008 -3.132 1.00 97.62 115 TYR A N 1
ATOM 881 C CA . TYR A 1 115 ? -9.033 -2.861 -4.053 1.00 97.62 115 TYR A CA 1
ATOM 882 C C . TYR A 1 115 ? -10.363 -2.590 -4.780 1.00 97.62 115 TYR A C 1
ATOM 884 O O . TYR A 1 115 ? -10.778 -1.437 -4.922 1.00 97.62 115 TYR A O 1
ATOM 892 N N . ASP A 1 116 ? -11.058 -3.643 -5.215 1.00 96.19 116 ASP A N 1
ATOM 893 C CA . ASP A 1 116 ? -12.357 -3.520 -5.880 1.00 96.19 116 ASP A CA 1
ATOM 894 C C . ASP A 1 116 ? -13.463 -3.072 -4.925 1.00 96.19 116 ASP A C 1
ATOM 896 O O . ASP A 1 116 ? -14.330 -2.283 -5.313 1.00 96.19 116 ASP A O 1
ATOM 900 N N . THR A 1 117 ? 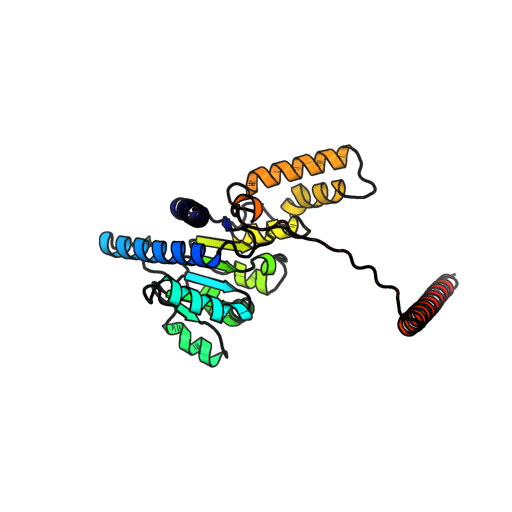-13.414 -3.526 -3.672 1.00 97.00 117 THR A N 1
ATOM 901 C CA . THR A 1 117 ? -14.349 -3.096 -2.630 1.00 97.00 117 THR A CA 1
ATOM 902 C C . THR A 1 117 ? -14.188 -1.609 -2.339 1.00 97.00 117 THR A C 1
ATOM 904 O O . THR A 1 117 ? -15.183 -0.890 -2.320 1.00 97.00 117 THR A O 1
ATOM 907 N N . VAL A 1 118 ? -12.948 -1.128 -2.188 1.00 97.31 118 VAL A N 1
ATOM 908 C CA . VAL A 1 118 ? -12.658 0.300 -1.968 1.00 97.31 118 VAL A CA 1
ATOM 909 C C . VAL A 1 118 ? -13.155 1.145 -3.133 1.00 97.31 118 VAL A C 1
ATOM 911 O O . VAL A 1 118 ? -13.755 2.193 -2.923 1.00 97.31 118 VAL A O 1
ATOM 914 N N . ARG A 1 119 ? -12.973 0.676 -4.373 1.00 96.44 119 ARG A N 1
ATOM 915 C CA . ARG A 1 119 ? -13.520 1.357 -5.552 1.00 96.44 119 ARG A CA 1
ATOM 916 C C . ARG A 1 119 ? -15.050 1.402 -5.542 1.00 96.44 119 ARG A C 1
ATOM 918 O O . ARG A 1 119 ? -15.618 2.431 -5.894 1.00 96.44 119 ARG A O 1
ATOM 925 N N . SER A 1 120 ? -15.699 0.295 -5.190 1.00 96.31 120 SER A N 1
ATOM 926 C CA . SER A 1 120 ? -17.162 0.165 -5.236 1.00 96.31 120 SER A CA 1
ATOM 927 C C . SER A 1 120 ? -17.857 0.957 -4.128 1.00 96.31 120 SER A C 1
ATOM 929 O O . SER A 1 120 ? -18.914 1.533 -4.358 1.00 96.31 120 SER A O 1
ATOM 931 N N . ASP A 1 121 ? -17.243 1.022 -2.946 1.00 96.81 121 ASP A N 1
ATOM 932 C CA . ASP A 1 121 ? -17.797 1.659 -1.749 1.00 96.81 121 ASP A CA 1
ATOM 933 C C . ASP A 1 121 ? -17.031 2.953 -1.394 1.00 96.81 121 ASP A C 1
ATOM 935 O O . ASP A 1 121 ? -16.947 3.334 -0.225 1.00 96.81 121 ASP A O 1
ATOM 939 N N . ALA A 1 122 ? -16.466 3.631 -2.402 1.00 95.62 122 ALA A N 1
ATOM 940 C CA . ALA A 1 122 ? -15.581 4.785 -2.228 1.00 95.62 122 ALA A CA 1
ATOM 941 C C . ALA A 1 122 ? -16.231 5.946 -1.457 1.00 95.62 122 ALA A C 1
ATOM 943 O O . ALA A 1 122 ? -15.553 6.617 -0.689 1.00 95.62 122 ALA A O 1
ATOM 944 N N . GLU A 1 123 ? -17.536 6.174 -1.615 1.00 95.00 123 GLU A N 1
ATOM 945 C CA . GLU A 1 123 ? -18.258 7.207 -0.854 1.00 95.00 123 GLU A CA 1
ATOM 946 C C . GLU A 1 123 ? -18.146 6.976 0.659 1.00 95.00 123 GLU A C 1
ATOM 948 O O . GLU A 1 123 ? -17.862 7.893 1.420 1.00 95.00 123 GLU A O 1
ATOM 953 N N . PHE A 1 124 ? -18.301 5.730 1.112 1.00 96.88 124 PHE A N 1
ATOM 954 C CA . PHE A 1 124 ? -18.189 5.417 2.533 1.00 96.88 124 PHE A CA 1
ATOM 955 C C . PHE A 1 124 ? -16.726 5.330 2.973 1.00 96.88 124 PHE A C 1
ATOM 957 O O . PHE A 1 124 ? -16.328 6.014 3.908 1.00 96.88 124 PHE A O 1
ATOM 964 N N . LEU A 1 125 ? -15.921 4.511 2.289 1.00 96.88 125 LEU A N 1
ATOM 965 C CA . LEU A 1 125 ? -14.557 4.209 2.728 1.00 96.88 125 LEU A CA 1
ATOM 966 C C . LEU A 1 125 ? -13.575 5.365 2.499 1.00 96.88 125 LEU A C 1
ATOM 968 O O . LEU A 1 125 ? -12.606 5.464 3.240 1.00 96.88 125 LEU A O 1
ATOM 972 N N . CYS A 1 126 ? -13.780 6.223 1.497 1.00 94.94 126 CYS A N 1
ATOM 973 C CA . CYS A 1 126 ? -12.854 7.323 1.212 1.00 94.94 126 CYS A CA 1
ATOM 974 C C . CYS A 1 126 ? -13.313 8.668 1.790 1.00 94.94 126 CYS A C 1
ATOM 976 O O . CYS A 1 126 ? -12.461 9.502 2.085 1.00 94.94 126 CYS A O 1
ATOM 978 N N . GLU A 1 127 ? -14.624 8.905 1.916 1.00 91.19 127 GLU A N 1
ATOM 979 C CA . GLU A 1 127 ? -15.169 10.213 2.327 1.00 91.19 127 GLU A CA 1
ATOM 980 C C . GLU A 1 127 ? -15.930 10.173 3.654 1.00 91.19 127 GLU A C 1
ATOM 982 O O . GLU A 1 127 ? -16.003 11.193 4.336 1.00 91.19 127 GLU A O 1
ATOM 987 N N . GLY A 1 128 ? -16.497 9.020 4.016 1.00 93.94 128 GLY A N 1
ATOM 988 C CA . GLY A 1 128 ? -17.294 8.844 5.230 1.00 93.94 128 GLY A CA 1
ATOM 989 C C . GLY A 1 128 ? -16.502 8.421 6.468 1.00 93.94 128 GLY A C 1
ATOM 990 O O . GLY A 1 128 ? -17.058 8.442 7.563 1.00 93.94 128 GLY A O 1
ATOM 991 N N . VAL A 1 129 ? -15.234 8.030 6.309 1.00 96.44 129 VAL A N 1
ATOM 992 C CA . VAL A 1 129 ? -14.365 7.558 7.396 1.00 96.44 129 VAL A CA 1
ATOM 993 C C . VAL A 1 129 ? -13.019 8.272 7.315 1.00 96.44 129 VAL A C 1
ATOM 995 O O . VAL A 1 129 ? -12.390 8.302 6.258 1.00 96.44 129 VAL A O 1
ATOM 998 N N . GLU A 1 130 ? -12.577 8.819 8.444 1.00 95.75 130 GLU A N 1
ATOM 999 C CA . GLU A 1 130 ? -11.209 9.302 8.630 1.00 95.75 130 GLU A CA 1
ATOM 1000 C C . GLU A 1 130 ? -10.370 8.154 9.201 1.00 95.75 130 GLU A C 1
ATOM 1002 O O . GLU A 1 130 ? -10.723 7.573 10.231 1.00 95.75 130 GLU A O 1
ATOM 1007 N N . TRP A 1 131 ? -9.289 7.796 8.512 1.00 97.62 131 TRP A N 1
ATOM 1008 C CA . TRP A 1 131 ? -8.457 6.653 8.879 1.00 97.62 131 TRP A CA 1
ATOM 1009 C C . TRP A 1 131 ? -7.200 7.099 9.621 1.00 97.62 131 TRP A C 1
ATOM 1011 O O . TRP A 1 131 ? -6.568 8.090 9.262 1.00 97.62 131 TRP A O 1
ATOM 1021 N N . ASP A 1 132 ? -6.774 6.327 10.611 1.00 97.00 132 ASP A N 1
ATOM 1022 C CA . ASP A 1 132 ? -5.477 6.551 11.241 1.00 97.00 132 ASP A CA 1
ATOM 1023 C C . ASP A 1 132 ? -4.361 6.114 10.293 1.00 97.00 132 ASP A C 1
ATOM 1025 O O . ASP A 1 132 ? -3.533 6.906 9.847 1.00 97.00 132 ASP A O 1
ATOM 1029 N N . TYR A 1 133 ? -4.421 4.855 9.869 1.00 97.44 133 TYR A N 1
ATOM 1030 C CA . TYR A 1 133 ? -3.408 4.235 9.033 1.00 97.44 133 TYR A CA 1
ATOM 1031 C C . TYR A 1 133 ? -4.043 3.642 7.775 1.00 97.44 133 TYR A C 1
ATOM 1033 O O . TYR A 1 133 ? -5.024 2.909 7.861 1.00 97.44 133 TYR A O 1
ATOM 1041 N N . CYS A 1 134 ? -3.482 3.921 6.598 1.00 98.25 134 CYS A N 1
ATOM 1042 C CA . CYS A 1 134 ? -3.893 3.306 5.335 1.00 98.25 134 CYS A CA 1
ATOM 1043 C C . CYS A 1 134 ? -2.719 2.550 4.710 1.00 98.25 134 CYS A C 1
ATOM 1045 O O . CYS A 1 134 ? -1.707 3.140 4.321 1.00 98.25 134 CYS A O 1
ATOM 1047 N N . VAL A 1 135 ? -2.852 1.231 4.609 1.00 98.50 135 VAL A N 1
ATOM 1048 C CA . VAL A 1 135 ? -1.839 0.343 4.043 1.00 98.50 135 VAL A CA 1
ATOM 1049 C C . VAL A 1 135 ? -2.326 -0.219 2.721 1.00 98.50 135 VAL A C 1
ATOM 1051 O O . VAL A 1 135 ? -3.419 -0.777 2.653 1.00 98.50 135 VAL A O 1
ATOM 1054 N N . LEU A 1 136 ? -1.493 -0.146 1.684 1.00 97.94 136 LEU A N 1
ATOM 1055 C CA . LEU A 1 136 ? -1.726 -0.891 0.450 1.00 97.94 136 LEU A CA 1
ATOM 1056 C C . LEU A 1 136 ? -0.799 -2.096 0.393 1.00 97.94 136 LEU A C 1
ATOM 1058 O O . LEU A 1 136 ? 0.418 -1.948 0.267 1.00 97.94 136 LEU A O 1
ATOM 1062 N N . ASP A 1 137 ? -1.380 -3.284 0.450 1.00 97.00 137 ASP A N 1
ATOM 1063 C CA . ASP A 1 137 ? -0.679 -4.524 0.165 1.00 97.00 137 ASP A CA 1
ATOM 1064 C C . ASP A 1 137 ? -0.633 -4.772 -1.343 1.00 97.00 137 ASP A C 1
ATOM 1066 O O . ASP A 1 137 ? -1.604 -4.518 -2.059 1.00 97.00 137 ASP A O 1
ATOM 1070 N N . GLU A 1 138 ? 0.509 -5.237 -1.838 1.00 93.00 138 GLU A N 1
ATOM 1071 C CA . GLU A 1 138 ? 0.825 -5.269 -3.268 1.00 93.00 138 GLU A CA 1
ATOM 1072 C C . GLU A 1 138 ? 0.549 -3.922 -3.963 1.00 93.00 138 GLU A C 1
ATOM 1074 O O . GLU A 1 138 ? -0.117 -3.836 -4.997 1.00 93.00 138 GLU A O 1
ATOM 1079 N N . GLY A 1 139 ? 1.092 -2.837 -3.401 1.00 90.62 139 GLY A N 1
ATOM 1080 C CA . GLY A 1 139 ? 0.829 -1.458 -3.834 1.00 90.62 139 GLY A CA 1
ATOM 1081 C C . GLY A 1 139 ? 1.100 -1.170 -5.318 1.00 90.62 139 GLY A C 1
ATOM 1082 O O . GLY A 1 139 ? 0.586 -0.199 -5.870 1.00 90.62 139 GLY A O 1
ATOM 1083 N N . HIS A 1 140 ? 1.835 -2.040 -6.016 1.00 90.00 140 HIS A N 1
ATOM 1084 C CA . HIS A 1 140 ? 2.022 -1.963 -7.465 1.00 90.00 140 HIS A CA 1
ATOM 1085 C C . HIS A 1 140 ? 0.697 -2.045 -8.261 1.00 90.00 140 HIS A C 1
ATOM 1087 O O . HIS A 1 140 ? 0.670 -1.664 -9.431 1.00 90.00 140 HIS A O 1
ATOM 1093 N N . VAL A 1 141 ? -0.418 -2.467 -7.650 1.00 92.00 141 VAL A N 1
ATOM 1094 C CA . VAL A 1 141 ? -1.766 -2.412 -8.250 1.00 92.00 141 VAL A CA 1
ATOM 1095 C C . VAL A 1 141 ? -2.154 -0.987 -8.675 1.00 92.00 141 VAL A C 1
ATOM 1097 O O . VAL A 1 141 ? -2.782 -0.805 -9.720 1.00 92.00 141 VAL A O 1
ATOM 1100 N N . ILE A 1 142 ? -1.729 0.046 -7.937 1.00 92.25 142 ILE A N 1
ATOM 1101 C CA . ILE A 1 142 ? -2.040 1.456 -8.245 1.00 92.25 142 ILE A CA 1
ATOM 1102 C C . ILE A 1 142 ? -0.981 2.143 -9.127 1.00 92.25 142 ILE A C 1
ATOM 1104 O O . ILE A 1 142 ? -0.953 3.371 -9.238 1.00 92.25 142 ILE A O 1
ATOM 1108 N N . LYS A 1 143 ? -0.118 1.370 -9.802 1.00 89.81 143 LYS A N 1
ATOM 1109 C CA . LYS A 1 143 ? 0.955 1.898 -10.664 1.00 89.81 143 LYS A CA 1
ATOM 1110 C C . LYS A 1 143 ? 0.470 2.771 -11.820 1.00 89.81 143 LYS A C 1
ATOM 1112 O O . LYS A 1 143 ? 1.199 3.646 -12.274 1.00 89.81 143 LYS A O 1
ATOM 1117 N N . ASN A 1 144 ? -0.757 2.543 -12.297 1.00 90.25 144 ASN A N 1
ATOM 1118 C CA . ASN A 1 144 ? -1.386 3.391 -13.302 1.00 90.25 144 ASN A CA 1
ATOM 1119 C C . ASN A 1 144 ? -2.296 4.434 -12.623 1.00 90.25 144 ASN A C 1
ATOM 1121 O O . ASN A 1 144 ? -3.411 4.077 -12.215 1.00 90.25 144 ASN A O 1
ATOM 1125 N N . PRO A 1 145 ? -1.894 5.719 -12.576 1.00 89.25 145 PRO A N 1
ATOM 1126 C CA . PRO A 1 145 ? -2.654 6.774 -11.903 1.00 89.25 145 PRO A CA 1
ATOM 1127 C C . PRO A 1 145 ? -4.013 7.047 -12.564 1.00 89.25 145 PRO A C 1
ATOM 1129 O O . PRO A 1 145 ? -4.924 7.572 -11.929 1.00 89.25 145 PRO A O 1
ATOM 1132 N N . LYS A 1 146 ? -4.183 6.667 -13.836 1.00 91.62 146 LYS A N 1
ATOM 1133 C CA . LYS A 1 146 ? -5.424 6.884 -14.594 1.00 91.62 146 LYS A CA 1
ATOM 1134 C C . LYS A 1 146 ? -6.481 5.817 -14.314 1.00 91.62 146 LYS A C 1
ATOM 1136 O O . LYS A 1 146 ? -7.644 6.027 -14.663 1.00 91.62 146 LYS A O 1
ATOM 1141 N N . SER A 1 147 ? -6.101 4.698 -13.693 1.00 94.19 147 SER A N 1
ATOM 1142 C CA . SER A 1 147 ? -7.024 3.605 -13.382 1.00 94.19 147 SER A CA 1
ATOM 1143 C C . SER A 1 147 ? -8.087 4.031 -12.362 1.00 94.19 147 SER A C 1
ATOM 1145 O O . SER A 1 147 ? -7.821 4.820 -11.455 1.00 94.19 147 SER A O 1
ATOM 1147 N N . GLY A 1 148 ? -9.304 3.491 -12.491 1.00 94.81 148 GLY A N 1
ATOM 1148 C CA . GLY A 1 148 ? -10.390 3.778 -11.545 1.00 94.81 148 GLY A CA 1
ATOM 1149 C C . GLY A 1 148 ? -10.057 3.352 -10.111 1.00 94.81 148 GLY A C 1
ATOM 1150 O O . GLY A 1 148 ? -10.429 4.046 -9.171 1.00 94.81 148 GLY A O 1
ATOM 1151 N N . ILE A 1 149 ? -9.299 2.260 -9.951 1.00 95.19 149 ILE A N 1
ATOM 1152 C CA . ILE A 1 149 ? -8.810 1.790 -8.649 1.00 95.19 149 ILE A CA 1
ATOM 1153 C C . ILE A 1 149 ? -7.839 2.809 -8.046 1.00 95.19 149 ILE A C 1
ATOM 1155 O O . ILE A 1 149 ? -8.069 3.256 -6.928 1.00 95.19 149 ILE A O 1
ATOM 1159 N N . ALA A 1 150 ? -6.804 3.238 -8.781 1.00 94.75 150 ALA A N 1
ATOM 1160 C CA . ALA A 1 150 ? -5.842 4.214 -8.262 1.00 94.75 150 ALA A CA 1
ATOM 1161 C C . ALA A 1 150 ? -6.521 5.530 -7.863 1.00 94.75 150 ALA A C 1
ATOM 1163 O O . ALA A 1 150 ? -6.234 6.065 -6.797 1.00 94.75 150 ALA A O 1
ATOM 1164 N N . LYS A 1 151 ? -7.468 6.021 -8.673 1.00 94.81 151 LYS A N 1
ATOM 1165 C CA . LYS A 1 151 ? -8.246 7.226 -8.349 1.00 94.81 151 LYS A CA 1
ATOM 1166 C C . LYS A 1 151 ? -9.076 7.068 -7.075 1.00 94.81 151 LYS A C 1
ATOM 1168 O O . LYS A 1 151 ? -9.122 7.994 -6.275 1.00 94.81 151 LYS A O 1
ATOM 1173 N N . ALA A 1 152 ? -9.732 5.923 -6.884 1.00 95.81 152 ALA A N 1
ATOM 1174 C CA . ALA A 1 152 ? -10.524 5.668 -5.683 1.00 95.81 152 ALA A CA 1
ATOM 1175 C C . ALA A 1 152 ? -9.637 5.567 -4.434 1.00 95.81 152 ALA A C 1
ATOM 1177 O O . ALA A 1 152 ? -9.895 6.237 -3.440 1.00 95.81 152 ALA A O 1
ATOM 1178 N N . VAL A 1 153 ? -8.551 4.798 -4.511 1.00 96.19 153 VAL A N 1
ATOM 1179 C CA . VAL A 1 153 ? -7.635 4.583 -3.384 1.00 96.19 153 VAL A CA 1
ATOM 1180 C C . VAL A 1 153 ? -6.910 5.870 -2.981 1.00 96.19 153 VAL A C 1
ATOM 1182 O O . VAL A 1 153 ? -6.773 6.149 -1.796 1.00 96.19 153 VAL A O 1
ATOM 1185 N N . LYS A 1 154 ? -6.514 6.716 -3.941 1.00 95.25 154 LYS A N 1
ATOM 1186 C CA . LYS A 1 154 ? -5.894 8.024 -3.655 1.00 95.25 154 LYS A CA 1
ATOM 1187 C C . LYS A 1 154 ? -6.831 9.024 -2.968 1.00 95.25 154 LYS A C 1
ATOM 1189 O O . LYS A 1 154 ? -6.339 9.981 -2.378 1.00 95.25 154 LYS A O 1
ATOM 1194 N N . ARG A 1 155 ? -8.153 8.809 -3.019 1.00 95.44 155 ARG A N 1
ATOM 1195 C CA . ARG A 1 155 ? -9.144 9.625 -2.293 1.00 95.44 155 ARG A CA 1
ATOM 1196 C C . ARG A 1 155 ? -9.270 9.253 -0.818 1.00 95.44 155 ARG A C 1
ATOM 1198 O O . ARG A 1 155 ? -9.876 10.024 -0.087 1.00 95.44 155 ARG A O 1
ATOM 1205 N N . VAL A 1 156 ? -8.741 8.103 -0.390 1.00 96.75 156 VAL A N 1
ATOM 1206 C CA . VAL A 1 156 ? -8.780 7.699 1.021 1.00 96.75 156 VAL A CA 1
ATOM 1207 C C . VAL A 1 156 ? -8.048 8.743 1.860 1.00 96.75 156 VAL A C 1
ATOM 1209 O O . VAL A 1 156 ? -6.903 9.100 1.564 1.00 96.75 156 VAL A O 1
ATOM 1212 N N . ARG A 1 157 ? -8.720 9.248 2.895 1.00 95.50 157 ARG A N 1
ATOM 1213 C CA . ARG A 1 157 ? -8.151 10.190 3.861 1.00 95.50 157 ARG A CA 1
ATOM 1214 C C . ARG A 1 157 ? -7.553 9.417 5.021 1.00 95.50 157 ARG A C 1
ATOM 1216 O O . ARG A 1 157 ? -8.242 8.621 5.644 1.00 95.50 157 ARG A O 1
ATOM 1223 N N . SER A 1 158 ? -6.267 9.615 5.277 1.00 96.31 158 SER A N 1
ATOM 1224 C CA . SER A 1 158 ? -5.596 8.949 6.385 1.00 96.31 158 SER A CA 1
ATOM 1225 C C . SER A 1 158 ? -4.467 9.796 6.949 1.00 96.31 158 SER A C 1
ATOM 1227 O O . SER A 1 158 ? -3.835 10.532 6.184 1.00 96.31 158 SER A O 1
ATOM 1229 N N . ASN A 1 159 ? -4.198 9.657 8.251 1.00 95.56 159 ASN A N 1
ATOM 1230 C CA . ASN A 1 159 ? -3.069 10.323 8.913 1.00 95.56 159 ASN A CA 1
ATOM 1231 C C . ASN A 1 159 ? -1.737 9.730 8.444 1.00 95.56 159 ASN A C 1
ATOM 1233 O O . ASN A 1 159 ? -0.790 10.451 8.149 1.00 95.56 159 ASN A O 1
ATOM 1237 N N . HIS A 1 160 ? -1.685 8.404 8.313 1.00 97.00 160 HIS A N 1
ATOM 1238 C CA . HIS A 1 160 ? -0.492 7.659 7.938 1.00 97.00 160 HIS A CA 1
ATOM 1239 C C . HIS A 1 160 ? -0.750 6.775 6.720 1.00 97.00 160 HIS A C 1
ATOM 1241 O O . HIS A 1 160 ? -1.854 6.260 6.513 1.00 97.00 160 HIS A O 1
ATOM 1247 N N . ARG A 1 161 ? 0.272 6.622 5.870 1.00 98.06 161 ARG A N 1
ATOM 1248 C CA . ARG A 1 161 ? 0.209 5.836 4.633 1.00 98.06 161 ARG A CA 1
ATOM 1249 C C . ARG A 1 161 ? 1.434 4.950 4.491 1.00 98.06 161 ARG A C 1
ATOM 1251 O O . ARG A 1 161 ? 2.567 5.410 4.653 1.00 98.06 161 ARG A O 1
ATOM 1258 N N . LEU A 1 162 ? 1.201 3.693 4.133 1.00 98.00 162 LEU A N 1
ATOM 1259 C CA . LEU A 1 162 ? 2.253 2.709 3.904 1.00 98.00 162 LEU A CA 1
ATOM 1260 C C . LEU A 1 162 ? 1.953 1.884 2.655 1.00 98.00 162 LEU A C 1
ATOM 1262 O O . LEU A 1 162 ? 0.834 1.423 2.439 1.00 98.00 162 LEU A O 1
ATOM 1266 N N . LEU A 1 163 ? 2.975 1.665 1.840 1.00 96.25 163 LEU A N 1
ATOM 1267 C CA . LEU A 1 163 ? 2.920 0.760 0.698 1.00 96.25 163 LEU A CA 1
ATOM 1268 C C . LEU A 1 163 ? 3.745 -0.487 0.992 1.00 96.25 163 LEU A C 1
ATOM 1270 O O . LEU A 1 163 ? 4.923 -0.380 1.324 1.00 96.25 163 LEU A O 1
ATOM 1274 N N . LEU A 1 164 ? 3.162 -1.666 0.807 1.00 95.81 164 LEU A N 1
ATOM 1275 C CA . LEU A 1 164 ? 3.876 -2.938 0.835 1.00 95.81 164 LEU A CA 1
ATOM 1276 C C . LEU A 1 164 ? 4.046 -3.429 -0.600 1.00 95.81 164 LEU A C 1
ATOM 1278 O O . LEU A 1 164 ? 3.081 -3.522 -1.359 1.00 95.81 164 LEU A O 1
ATOM 1282 N N . SER A 1 165 ? 5.274 -3.749 -0.997 1.00 88.88 165 SER A N 1
ATOM 1283 C CA . SER A 1 165 ? 5.519 -4.359 -2.307 1.00 88.88 165 SER A CA 1
ATOM 1284 C C . SER A 1 165 ? 6.788 -5.195 -2.282 1.00 88.88 165 SER A C 1
ATOM 1286 O O . SER A 1 165 ? 7.822 -4.735 -1.821 1.00 88.88 165 SER A O 1
ATOM 1288 N N . GLY A 1 166 ? 6.741 -6.419 -2.810 1.00 81.25 166 GLY A N 1
ATOM 1289 C CA . GLY A 1 166 ? 7.967 -7.187 -3.072 1.00 81.25 166 GLY A CA 1
ATOM 1290 C C . GLY A 1 166 ? 8.742 -6.691 -4.300 1.00 81.25 166 GLY A C 1
ATOM 1291 O O . GLY A 1 166 ? 9.890 -7.069 -4.501 1.00 81.25 166 GLY A O 1
ATOM 1292 N N . THR A 1 167 ? 8.117 -5.862 -5.141 1.00 75.25 167 THR A N 1
ATOM 1293 C CA . THR A 1 167 ? 8.692 -5.340 -6.389 1.00 75.25 167 THR A CA 1
ATOM 1294 C C . THR A 1 167 ? 8.345 -3.853 -6.524 1.00 75.25 167 THR A C 1
ATOM 1296 O O . THR A 1 167 ? 7.441 -3.488 -7.274 1.00 75.25 167 THR A O 1
ATOM 1299 N N . PRO A 1 168 ? 9.001 -2.957 -5.760 1.00 61.69 168 PRO A N 1
ATOM 1300 C CA . PRO A 1 168 ? 8.609 -1.543 -5.700 1.00 61.69 168 PRO A CA 1
ATOM 1301 C C . PRO A 1 168 ? 8.711 -0.826 -7.057 1.00 61.69 168 PRO A C 1
ATOM 1303 O O . PRO A 1 168 ? 7.963 0.114 -7.307 1.00 61.69 168 PRO A O 1
ATOM 1306 N N . ILE A 1 169 ? 9.616 -1.265 -7.939 1.00 65.25 169 ILE A N 1
ATOM 1307 C CA . ILE A 1 169 ? 9.814 -0.713 -9.284 1.00 65.25 169 ILE A CA 1
ATOM 1308 C C . ILE A 1 169 ? 9.914 -1.896 -10.245 1.00 65.25 169 ILE A C 1
ATOM 1310 O O . ILE A 1 169 ? 10.863 -2.673 -10.151 1.00 65.25 169 ILE A O 1
ATOM 1314 N N . GLN A 1 170 ? 8.934 -2.052 -11.139 1.00 58.81 170 GLN A N 1
ATOM 1315 C CA . GLN A 1 170 ? 8.923 -3.156 -12.100 1.00 58.81 170 GLN A CA 1
ATOM 1316 C C . GLN A 1 170 ? 9.584 -2.738 -13.411 1.00 58.81 170 GLN A C 1
ATOM 1318 O O . GLN A 1 170 ? 10.560 -3.363 -13.806 1.00 58.81 170 GLN A O 1
ATOM 1323 N N . ASN A 1 171 ? 9.095 -1.681 -14.075 1.00 63.66 171 ASN A N 1
ATOM 1324 C CA . ASN A 1 171 ? 9.549 -1.375 -15.441 1.00 63.66 171 ASN A CA 1
ATOM 1325 C C . ASN A 1 171 ? 9.637 0.117 -15.791 1.00 63.66 171 ASN A C 1
ATOM 1327 O O . ASN A 1 171 ? 10.425 0.485 -16.663 1.00 63.66 171 ASN A O 1
ATOM 1331 N N . ASN A 1 172 ? 8.852 0.987 -15.146 1.00 75.75 172 ASN A N 1
ATOM 1332 C CA . ASN A 1 172 ? 8.779 2.402 -15.515 1.00 75.75 172 ASN A CA 1
ATOM 1333 C C . ASN A 1 172 ? 8.831 3.307 -14.281 1.00 75.75 172 ASN A C 1
ATOM 1335 O O . ASN A 1 172 ? 8.098 3.124 -13.317 1.00 75.75 172 ASN A O 1
ATOM 1339 N N . VAL A 1 173 ? 9.664 4.342 -14.348 1.00 84.31 173 VAL A N 1
ATOM 1340 C CA . VAL A 1 173 ? 9.814 5.366 -13.307 1.00 84.31 173 VAL A CA 1
ATOM 1341 C C . VAL A 1 173 ? 8.493 6.101 -13.021 1.00 84.31 173 VAL A C 1
ATOM 1343 O O . VAL A 1 173 ? 8.271 6.583 -11.917 1.00 84.31 173 VAL A O 1
ATOM 1346 N N . LEU A 1 174 ? 7.577 6.150 -13.994 1.00 86.44 174 LEU A N 1
ATOM 1347 C CA . LEU A 1 174 ? 6.233 6.703 -13.812 1.00 86.44 174 LEU A CA 1
ATOM 1348 C C . LEU A 1 174 ? 5.376 5.882 -12.831 1.00 86.44 174 LEU A C 1
ATOM 1350 O O . LEU A 1 174 ? 4.505 6.439 -12.167 1.00 86.44 174 LEU A O 1
ATOM 1354 N N . GLU A 1 175 ? 5.635 4.575 -12.703 1.00 88.25 175 GLU A N 1
ATOM 1355 C CA . GLU A 1 175 ? 4.967 3.727 -11.706 1.00 88.25 175 GLU A CA 1
ATOM 1356 C C . GLU A 1 175 ? 5.311 4.222 -10.297 1.00 88.25 175 GLU A C 1
ATOM 1358 O O . GLU A 1 175 ? 4.416 4.398 -9.474 1.00 88.25 175 GLU A O 1
ATOM 1363 N N . LEU A 1 176 ? 6.589 4.547 -10.059 1.00 89.06 176 LEU A N 1
ATOM 1364 C CA . LEU A 1 176 ? 7.068 5.106 -8.795 1.00 89.06 176 LEU A CA 1
ATOM 1365 C C . LEU A 1 176 ? 6.385 6.438 -8.472 1.00 89.06 176 LEU A C 1
ATOM 1367 O O . LEU A 1 176 ? 5.975 6.646 -7.333 1.00 89.06 176 LEU A O 1
ATOM 1371 N N . TRP A 1 177 ? 6.205 7.310 -9.469 1.00 93.00 177 TRP A N 1
ATOM 1372 C CA . TRP A 1 177 ? 5.466 8.560 -9.277 1.00 93.00 177 TRP A CA 1
ATOM 1373 C C . TRP A 1 177 ? 4.042 8.307 -8.786 1.00 93.00 177 TRP A C 1
ATOM 1375 O O . TRP A 1 177 ? 3.616 8.928 -7.819 1.00 93.00 177 TRP A O 1
ATOM 1385 N N . SER A 1 178 ? 3.322 7.352 -9.387 1.00 92.38 178 SER A N 1
ATOM 1386 C CA . SER A 1 178 ? 1.951 7.043 -8.961 1.00 92.38 178 SER A CA 1
ATOM 1387 C C . SER A 1 178 ? 1.881 6.554 -7.510 1.00 92.38 178 SER A C 1
ATOM 1389 O O . SER A 1 178 ? 0.934 6.905 -6.804 1.00 92.38 178 SER A O 1
ATOM 1391 N N . LEU A 1 179 ? 2.874 5.772 -7.070 1.00 92.75 179 LEU A N 1
ATOM 1392 C CA . LEU A 1 179 ? 2.996 5.290 -5.691 1.00 92.75 179 LEU A CA 1
ATOM 1393 C C . LEU A 1 179 ? 3.261 6.437 -4.709 1.00 92.75 179 LEU A C 1
ATOM 1395 O O . LEU A 1 179 ? 2.587 6.550 -3.687 1.00 92.75 179 LEU A O 1
ATOM 1399 N N . PHE A 1 180 ? 4.210 7.314 -5.033 1.00 93.56 180 PHE A N 1
ATOM 1400 C CA . PHE A 1 180 ? 4.542 8.463 -4.192 1.00 93.56 180 PHE A CA 1
ATOM 1401 C C . PHE A 1 180 ? 3.446 9.525 -4.180 1.00 93.56 180 PHE A C 1
ATOM 1403 O O . PHE A 1 180 ? 3.267 10.173 -3.162 1.00 93.56 180 PHE A O 1
ATOM 1410 N N . ASP A 1 181 ? 2.664 9.657 -5.248 1.00 94.88 181 ASP A N 1
ATOM 1411 C CA . ASP A 1 181 ? 1.482 10.520 -5.274 1.00 94.88 181 ASP A CA 1
ATOM 1412 C C . ASP A 1 181 ? 0.370 10.007 -4.340 1.00 94.88 181 ASP A C 1
ATOM 1414 O O . ASP A 1 181 ? -0.379 10.798 -3.779 1.00 94.88 181 ASP A O 1
ATOM 1418 N N . PHE A 1 182 ? 0.280 8.689 -4.105 1.00 95.25 182 PHE A N 1
ATOM 1419 C CA . PHE A 1 182 ? -0.556 8.159 -3.023 1.00 95.25 182 PHE A CA 1
ATOM 1420 C C . PHE A 1 182 ? 0.046 8.450 -1.645 1.00 95.25 182 PHE A C 1
ATOM 1422 O O . PHE A 1 182 ? -0.688 8.863 -0.755 1.00 95.25 182 PHE A O 1
ATOM 1429 N N . LEU A 1 183 ? 1.348 8.224 -1.447 1.00 94.94 183 LEU A N 1
ATOM 1430 C CA . LEU A 1 183 ? 1.980 8.424 -0.141 1.00 94.94 183 LEU A CA 1
ATOM 1431 C C . LEU A 1 183 ? 1.982 9.898 0.267 1.00 94.94 183 LEU A C 1
ATOM 1433 O O . LEU A 1 183 ? 1.460 10.234 1.316 1.00 94.94 183 LEU A O 1
ATOM 1437 N N . MET A 1 184 ? 2.554 10.764 -0.563 1.00 93.62 184 MET A N 1
ATOM 1438 C CA . MET A 1 184 ? 2.774 12.187 -0.315 1.00 93.62 184 MET A CA 1
ATOM 1439 C C . MET A 1 184 ? 2.344 12.987 -1.558 1.00 93.62 184 MET A C 1
ATOM 1441 O O . MET A 1 184 ? 3.185 13.305 -2.409 1.00 93.62 184 MET A O 1
ATOM 1445 N N . PRO A 1 185 ? 1.043 13.308 -1.701 1.00 91.88 185 PRO A N 1
ATOM 1446 C CA . PRO A 1 185 ? 0.542 14.087 -2.829 1.00 91.88 185 PRO A CA 1
ATOM 1447 C C . PRO A 1 185 ? 1.336 15.388 -3.020 1.00 91.88 185 PRO A C 1
ATOM 1449 O O . PRO A 1 185 ? 1.532 16.157 -2.081 1.00 91.88 185 PRO A O 1
ATOM 1452 N N . GLY A 1 186 ? 1.816 15.633 -4.241 1.00 91.12 186 GLY A N 1
ATOM 1453 C CA . GLY A 1 186 ? 2.612 16.820 -4.581 1.00 91.12 186 GLY A CA 1
ATOM 1454 C C . GLY A 1 186 ? 4.121 16.726 -4.306 1.00 91.12 186 GLY A C 1
ATOM 1455 O O . GLY A 1 186 ? 4.856 17.560 -4.830 1.00 91.12 186 GLY A O 1
ATOM 1456 N N . PHE A 1 187 ? 4.614 15.703 -3.594 1.00 94.00 187 PHE A N 1
ATOM 1457 C CA . PHE A 1 187 ? 6.046 15.552 -3.272 1.00 94.00 187 PHE A CA 1
ATOM 1458 C C . PHE A 1 187 ? 6.950 15.497 -4.513 1.00 94.00 187 PHE A C 1
ATOM 1460 O O . PHE A 1 187 ? 7.995 16.139 -4.559 1.00 94.00 187 PHE A O 1
ATOM 1467 N N . LEU A 1 188 ? 6.521 14.772 -5.550 1.00 93.38 188 LEU A N 1
ATOM 1468 C CA . LEU A 1 188 ? 7.236 14.659 -6.829 1.00 93.38 188 LEU A CA 1
ATOM 1469 C C . LEU A 1 188 ? 6.689 15.608 -7.913 1.00 93.38 188 LEU A C 1
ATOM 1471 O O . LEU A 1 188 ? 7.004 15.454 -9.096 1.00 93.38 188 LEU A O 1
ATOM 1475 N N . GLY A 1 189 ? 5.844 16.570 -7.532 1.00 93.69 189 GLY A N 1
ATOM 1476 C CA . GLY A 1 189 ? 5.141 17.453 -8.459 1.00 93.69 189 GLY A CA 1
ATOM 1477 C C . GLY A 1 189 ? 4.093 16.736 -9.319 1.00 93.69 189 GLY A C 1
ATOM 1478 O O . GLY A 1 189 ? 3.657 15.620 -9.033 1.00 93.69 189 GLY A O 1
ATOM 1479 N N . THR A 1 190 ? 3.662 17.400 -10.393 1.00 94.12 190 THR A N 1
ATOM 1480 C CA . THR A 1 190 ? 2.632 16.880 -11.308 1.00 94.12 190 THR A CA 1
ATOM 1481 C C . THR A 1 190 ? 3.172 15.772 -12.219 1.00 94.12 190 THR A C 1
ATOM 1483 O O . THR A 1 190 ? 4.366 15.733 -12.514 1.00 94.12 190 THR A O 1
ATOM 1486 N N . GLU A 1 191 ? 2.288 14.917 -12.753 1.00 92.94 191 GLU A N 1
ATOM 1487 C CA . GLU A 1 191 ? 2.652 13.852 -13.714 1.00 92.94 191 GLU A CA 1
ATOM 1488 C C . GLU A 1 191 ? 3.462 14.410 -14.898 1.00 92.94 191 GLU A C 1
ATOM 1490 O O . GLU A 1 191 ? 4.447 13.816 -15.337 1.00 92.94 191 GLU A O 1
ATOM 1495 N N . GLN A 1 192 ? 3.065 15.583 -15.402 1.00 93.00 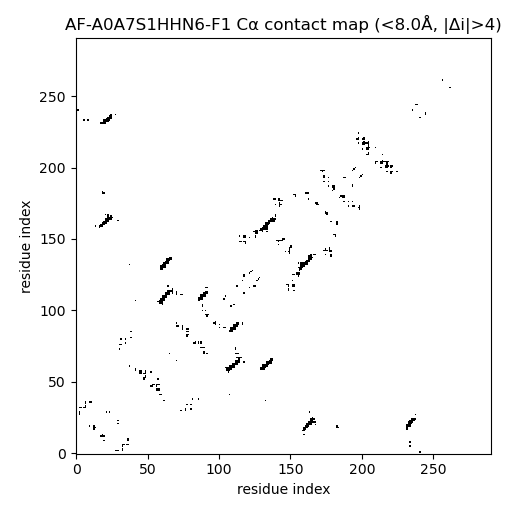192 GLN A N 1
ATOM 1496 C CA . GLN A 1 192 ? 3.716 16.243 -16.535 1.00 93.00 192 GLN A CA 1
ATOM 1497 C C . GLN A 1 192 ? 5.129 16.714 -16.185 1.00 93.00 192 GLN A C 1
ATOM 1499 O O . GLN A 1 192 ? 6.069 16.449 -16.940 1.00 93.00 192 GLN A O 1
ATOM 1504 N N . HIS A 1 193 ? 5.285 17.371 -15.031 1.00 94.56 193 HIS A N 1
ATOM 1505 C CA . HIS A 1 193 ? 6.587 17.814 -14.547 1.00 94.56 193 HIS A CA 1
ATOM 1506 C C . HIS A 1 193 ? 7.506 16.611 -14.315 1.00 94.56 193 HIS A C 1
ATOM 1508 O O . HIS A 1 193 ? 8.585 16.540 -14.906 1.00 94.56 193 HIS A O 1
ATOM 1514 N N . PHE A 1 194 ? 7.031 15.605 -13.579 1.00 94.81 194 PHE A N 1
ATOM 1515 C CA . PHE A 1 194 ? 7.771 14.373 -13.329 1.00 94.81 194 PHE A CA 1
ATOM 1516 C C . PHE A 1 194 ? 8.197 13.673 -14.626 1.00 94.81 194 PHE A C 1
ATOM 1518 O O . PHE A 1 194 ? 9.336 13.217 -14.764 1.00 94.81 194 PHE A O 1
ATOM 1525 N N . SER A 1 195 ? 7.298 13.616 -15.613 1.00 93.44 195 SER A N 1
ATOM 1526 C CA . SER A 1 195 ? 7.593 13.021 -16.913 1.00 93.44 195 SER A CA 1
ATOM 1527 C C . SER A 1 195 ? 8.716 13.762 -17.641 1.00 93.44 195 SER A C 1
ATOM 1529 O O . SER A 1 195 ? 9.608 13.121 -18.196 1.00 93.44 195 SER A O 1
ATOM 1531 N N . SER A 1 196 ? 8.698 15.098 -17.624 1.00 93.88 196 SER A N 1
ATOM 1532 C CA . SER A 1 196 ? 9.729 15.919 -18.269 1.00 93.88 196 SER A CA 1
ATOM 1533 C C . SER A 1 196 ? 11.097 15.841 -17.590 1.00 93.88 196 SER A C 1
ATOM 1535 O O . SER A 1 196 ? 12.098 15.745 -18.293 1.00 93.88 196 SER A O 1
ATOM 1537 N N . VAL A 1 197 ? 11.134 15.848 -16.254 1.00 94.19 197 VAL A N 1
ATOM 1538 C CA . VAL A 1 197 ? 12.378 15.935 -15.473 1.00 94.19 197 VAL A CA 1
ATOM 1539 C C . VAL A 1 197 ? 13.033 14.569 -15.293 1.00 94.19 197 VAL A C 1
ATOM 1541 O O . VAL A 1 197 ? 14.251 14.462 -15.379 1.00 94.19 197 VAL A O 1
ATOM 1544 N N . TYR A 1 198 ? 12.239 13.516 -15.082 1.00 93.50 198 TYR A N 1
ATOM 1545 C CA . TYR A 1 198 ? 12.758 12.191 -14.741 1.00 93.50 198 TYR A CA 1
ATOM 1546 C C . TYR A 1 198 ? 12.462 11.148 -15.818 1.00 93.50 198 TYR A C 1
ATOM 1548 O O . TYR A 1 198 ? 13.379 10.549 -16.377 1.00 93.50 198 TYR A O 1
ATOM 1556 N N . SER A 1 199 ? 11.186 10.926 -16.149 1.00 91.81 199 SER A N 1
ATOM 1557 C CA . SER A 1 199 ? 10.792 9.786 -16.994 1.00 91.81 199 SER A CA 1
ATOM 1558 C C . SER A 1 199 ? 11.400 9.843 -18.401 1.00 91.81 199 SER A C 1
ATOM 1560 O O . SER A 1 199 ? 12.009 8.867 -18.838 1.00 91.81 199 SER A O 1
ATOM 1562 N N . LYS A 1 200 ? 11.275 10.973 -19.112 1.00 92.81 200 LYS A N 1
ATOM 1563 C CA . LYS A 1 200 ? 11.779 11.115 -20.488 1.00 92.81 200 LYS A CA 1
ATOM 1564 C C . LYS A 1 200 ? 13.311 11.021 -20.569 1.00 92.81 200 LYS A C 1
ATOM 1566 O O . LYS A 1 200 ? 13.771 10.240 -21.401 1.00 92.81 200 LYS A O 1
ATOM 1571 N N . PRO A 1 201 ? 14.104 11.720 -19.728 1.00 92.56 201 PRO A N 1
ATOM 1572 C CA . PRO A 1 201 ? 15.561 11.561 -19.727 1.00 92.56 201 PRO A CA 1
ATOM 1573 C C . PRO A 1 201 ? 16.019 10.130 -19.422 1.00 92.56 201 PRO A C 1
ATOM 1575 O O . PRO A 1 201 ? 16.877 9.603 -20.126 1.00 92.56 201 PRO A O 1
ATOM 1578 N N . ILE A 1 202 ? 15.408 9.464 -18.432 1.00 91.62 202 ILE A N 1
ATOM 1579 C CA . ILE A 1 202 ? 15.766 8.085 -18.052 1.00 91.62 202 ILE A CA 1
ATOM 1580 C C . ILE A 1 202 ? 15.391 7.078 -19.152 1.00 91.62 202 ILE A C 1
ATOM 1582 O O . ILE A 1 202 ? 16.101 6.099 -19.372 1.00 91.62 202 ILE A O 1
ATOM 1586 N N . LEU A 1 203 ? 14.276 7.285 -19.856 1.00 90.31 203 LEU A N 1
ATOM 1587 C CA . LEU A 1 203 ? 13.901 6.431 -20.986 1.00 90.31 203 LEU A CA 1
ATOM 1588 C C . LEU A 1 203 ? 14.816 6.657 -22.195 1.00 90.31 203 LEU A C 1
ATOM 1590 O O . LEU A 1 203 ? 15.224 5.689 -22.834 1.00 90.31 203 LEU A O 1
ATOM 1594 N N . ALA A 1 204 ? 15.167 7.913 -22.490 1.00 90.25 204 ALA A N 1
ATOM 1595 C CA . ALA A 1 204 ? 16.079 8.249 -23.579 1.00 90.25 204 ALA A CA 1
ATOM 1596 C C . ALA A 1 204 ? 17.478 7.651 -23.362 1.00 90.25 204 ALA A C 1
ATOM 1598 O O . ALA A 1 204 ? 18.057 7.116 -24.307 1.00 90.25 204 ALA A O 1
ATOM 1599 N N . SER A 1 205 ? 17.984 7.658 -22.121 1.00 90.44 205 SER A N 1
ATOM 1600 C CA . SER A 1 205 ? 19.300 7.093 -21.798 1.00 90.44 205 SER A CA 1
ATOM 1601 C C . SER A 1 205 ? 19.388 5.575 -21.984 1.00 90.44 205 SER A C 1
ATOM 1603 O O . SER A 1 205 ? 20.471 5.052 -22.236 1.00 90.44 205 SER A O 1
ATOM 1605 N N . ARG A 1 206 ? 18.253 4.866 -21.904 1.00 86.50 206 ARG A N 1
ATOM 1606 C CA . ARG A 1 206 ? 18.145 3.409 -22.109 1.00 86.50 206 ARG A CA 1
ATOM 1607 C C . ARG A 1 206 ? 17.874 3.009 -23.565 1.00 86.50 206 ARG A C 1
ATOM 1609 O O . ARG A 1 206 ? 17.765 1.820 -23.859 1.00 86.50 206 ARG A O 1
ATOM 1616 N N . GLY A 1 207 ? 17.711 3.973 -24.471 1.00 86.56 207 GLY A N 1
ATOM 1617 C CA . GLY A 1 207 ? 17.403 3.712 -25.875 1.00 86.56 207 GLY A CA 1
ATOM 1618 C C . GLY A 1 207 ? 18.602 3.179 -26.667 1.00 86.56 207 GLY A C 1
ATOM 1619 O O . GLY A 1 207 ? 19.738 3.584 -26.449 1.00 86.56 207 GLY A O 1
ATOM 1620 N N . ALA A 1 208 ? 18.348 2.332 -27.671 1.00 82.88 208 ALA A N 1
ATOM 1621 C CA . ALA A 1 208 ? 19.398 1.751 -28.522 1.00 82.88 208 ALA A CA 1
ATOM 1622 C C . ALA A 1 208 ? 20.207 2.785 -29.342 1.00 82.88 208 ALA A C 1
ATOM 1624 O O . ALA A 1 208 ? 21.290 2.473 -29.824 1.00 82.88 208 ALA A O 1
ATOM 1625 N N . LYS A 1 209 ? 19.685 4.010 -29.514 1.00 86.62 209 LYS A N 1
ATOM 1626 C CA . LYS A 1 209 ? 20.335 5.136 -30.217 1.00 86.62 209 LYS A CA 1
ATOM 1627 C C . LYS A 1 209 ? 20.705 6.282 -29.260 1.00 86.62 209 LYS A C 1
ATOM 1629 O O . LYS A 1 209 ? 20.601 7.448 -29.631 1.00 86.62 209 LYS A O 1
ATOM 1634 N N . CYS A 1 210 ? 21.045 5.951 -28.017 1.00 90.69 210 CYS A N 1
ATOM 1635 C CA . CYS A 1 210 ? 21.386 6.917 -26.975 1.00 90.69 210 CYS A CA 1
ATOM 1636 C C . CYS A 1 210 ? 22.661 7.704 -27.327 1.00 90.69 210 CYS A C 1
ATOM 1638 O O . CYS A 1 210 ? 23.680 7.116 -27.692 1.00 90.69 210 CYS A O 1
ATOM 1640 N N . THR A 1 211 ? 22.609 9.033 -27.211 1.00 92.94 211 THR A N 1
ATOM 1641 C CA . THR A 1 211 ? 23.797 9.896 -27.317 1.00 92.94 211 THR A CA 1
ATOM 1642 C C . THR A 1 211 ? 24.491 10.049 -25.956 1.00 92.94 211 THR A C 1
ATOM 1644 O O . THR A 1 211 ? 23.832 9.924 -24.923 1.00 92.94 211 THR A O 1
ATOM 1647 N N . PRO A 1 212 ? 25.795 10.391 -25.902 1.00 92.88 212 PRO A N 1
ATOM 1648 C CA . PRO A 1 212 ? 26.492 10.613 -24.629 1.00 92.88 212 PRO A CA 1
ATOM 1649 C C . PRO A 1 212 ? 25.796 11.637 -23.717 1.00 92.88 212 PRO A C 1
ATOM 1651 O O . PRO A 1 212 ? 25.644 11.398 -22.523 1.00 92.88 212 PRO A O 1
ATOM 1654 N N . ALA A 1 213 ? 25.271 12.725 -24.292 1.00 92.56 213 ALA A N 1
ATOM 1655 C CA . ALA A 1 213 ? 24.518 13.737 -23.551 1.00 92.56 213 ALA A CA 1
ATOM 1656 C C . ALA A 1 213 ? 23.198 13.190 -22.966 1.00 92.56 213 ALA A C 1
ATOM 1658 O O . ALA A 1 213 ? 22.809 13.552 -21.858 1.00 92.56 213 ALA A O 1
ATOM 1659 N N . GLN A 1 214 ? 22.504 12.299 -23.686 1.00 92.75 214 GLN A N 1
ATOM 1660 C CA . GLN A 1 214 ? 21.290 11.644 -23.182 1.00 92.75 214 GLN A CA 1
ATOM 1661 C C . GLN A 1 214 ? 21.605 10.639 -22.069 1.00 92.75 214 GLN A C 1
ATOM 1663 O O . GLN A 1 214 ? 20.832 10.534 -21.116 1.00 92.75 214 GLN A O 1
ATOM 1668 N N . ALA A 1 215 ? 22.732 9.929 -22.167 1.00 92.56 215 ALA A N 1
ATOM 1669 C CA . ALA A 1 215 ? 23.194 9.019 -21.124 1.00 92.56 215 ALA A CA 1
ATOM 1670 C C . ALA A 1 215 ? 23.463 9.770 -19.811 1.00 92.56 215 ALA A C 1
ATOM 1672 O O . ALA A 1 215 ? 22.936 9.384 -18.766 1.00 92.56 215 ALA A O 1
ATOM 1673 N N . GLU A 1 216 ? 24.211 10.874 -19.882 1.00 94.12 216 GLU A N 1
ATOM 1674 C CA . GLU A 1 216 ? 24.521 11.728 -18.731 1.00 94.12 216 GLU A CA 1
ATOM 1675 C C . GLU A 1 216 ? 23.254 12.337 -18.115 1.00 94.12 216 GLU A C 1
ATOM 1677 O O . GLU A 1 216 ? 23.016 12.192 -16.915 1.00 94.12 216 GLU A O 1
ATOM 1682 N N . ALA A 1 217 ? 22.381 12.933 -18.936 1.00 93.25 217 ALA A N 1
ATOM 1683 C CA . ALA A 1 217 ? 21.129 13.518 -18.462 1.00 93.25 217 ALA A CA 1
ATOM 1684 C C . ALA A 1 217 ? 20.229 12.487 -17.757 1.00 93.25 217 ALA A C 1
ATOM 1686 O O . ALA A 1 217 ? 19.633 12.783 -16.719 1.00 93.25 217 ALA A O 1
ATOM 1687 N N . GLY A 1 218 ? 20.139 11.262 -18.288 1.00 93.31 218 GLY A N 1
ATOM 1688 C CA . GLY A 1 218 ? 19.374 10.188 -17.657 1.00 93.31 218 GLY A CA 1
ATOM 1689 C C . GLY A 1 218 ? 19.990 9.693 -16.346 1.00 93.31 218 GLY A C 1
ATOM 1690 O O . GLY A 1 218 ? 19.244 9.378 -15.419 1.00 93.31 218 GLY A O 1
ATOM 1691 N N . ALA A 1 219 ? 21.322 9.646 -16.242 1.00 92.06 219 ALA A N 1
ATOM 1692 C CA . ALA A 1 219 ? 22.015 9.274 -15.008 1.00 92.06 219 ALA A CA 1
ATOM 1693 C C . ALA A 1 219 ? 21.793 10.315 -13.898 1.00 92.06 219 ALA A C 1
ATOM 1695 O O . ALA A 1 219 ? 21.395 9.947 -12.793 1.00 92.06 219 ALA A O 1
ATOM 1696 N N . LEU A 1 220 ? 21.948 11.605 -14.217 1.00 94.81 220 LEU A N 1
ATOM 1697 C CA . LEU A 1 220 ? 21.693 12.708 -13.284 1.00 94.81 220 LEU A CA 1
ATOM 1698 C C . LEU A 1 220 ? 20.234 12.731 -12.812 1.00 94.81 220 LEU A C 1
ATOM 1700 O O . LEU A 1 220 ? 19.968 12.876 -11.619 1.00 94.81 220 LEU A O 1
ATOM 1704 N N . ALA A 1 221 ? 19.282 12.538 -13.731 1.00 93.88 221 ALA A N 1
ATOM 1705 C CA . ALA A 1 221 ? 17.864 12.462 -13.391 1.00 93.88 221 ALA A CA 1
ATOM 1706 C C . ALA A 1 221 ? 17.560 11.278 -12.457 1.00 93.88 221 ALA A C 1
ATOM 1708 O O . ALA A 1 221 ? 16.808 11.423 -11.493 1.00 93.88 221 ALA A O 1
ATOM 1709 N N . LEU A 1 222 ? 18.157 10.109 -12.713 1.00 91.50 222 LEU A N 1
ATOM 1710 C CA . LEU A 1 222 ? 17.980 8.929 -11.870 1.00 91.50 222 LEU A CA 1
ATOM 1711 C C . LEU A 1 222 ? 18.570 9.133 -10.470 1.00 91.50 222 LEU A C 1
ATOM 1713 O O . LEU A 1 222 ? 17.922 8.794 -9.482 1.00 91.50 222 LEU A O 1
ATOM 1717 N N . GLU A 1 223 ? 19.770 9.706 -10.375 1.00 92.56 223 GLU A N 1
ATOM 1718 C CA . GLU A 1 223 ? 20.417 9.995 -9.095 1.00 92.56 223 GLU A CA 1
ATOM 1719 C C . GLU A 1 223 ? 19.610 11.006 -8.271 1.00 92.56 223 GLU A C 1
ATOM 1721 O O . GLU A 1 223 ? 19.353 10.780 -7.085 1.00 92.56 223 GLU A O 1
ATOM 1726 N N . ALA A 1 224 ? 19.155 12.091 -8.904 1.00 93.50 224 ALA A N 1
ATOM 1727 C CA . ALA A 1 224 ? 18.317 13.097 -8.262 1.00 93.50 224 ALA A CA 1
ATOM 1728 C C . ALA A 1 224 ? 17.015 12.485 -7.728 1.00 93.50 224 ALA A C 1
ATOM 1730 O O . ALA A 1 224 ? 16.642 12.733 -6.579 1.00 93.50 224 ALA A O 1
ATOM 1731 N N . LEU A 1 225 ? 16.365 11.631 -8.524 1.00 92.56 225 LEU A N 1
ATOM 1732 C CA . LEU A 1 225 ? 15.157 10.933 -8.103 1.00 92.56 225 LEU A CA 1
ATOM 1733 C C . LEU A 1 225 ? 15.424 9.995 -6.923 1.00 92.56 225 LEU A C 1
ATOM 1735 O O . LEU A 1 225 ? 14.693 10.032 -5.936 1.00 92.56 225 LEU A O 1
ATOM 1739 N N . HIS A 1 226 ? 16.476 9.175 -6.998 1.00 90.50 226 HIS A N 1
ATOM 1740 C CA . HIS A 1 226 ? 16.865 8.271 -5.915 1.00 90.50 226 HIS A CA 1
ATOM 1741 C C . HIS A 1 226 ? 17.095 9.026 -4.607 1.00 90.50 226 HIS A C 1
ATOM 1743 O O . HIS A 1 226 ? 16.572 8.628 -3.568 1.00 90.50 226 HIS A O 1
ATOM 1749 N N . ARG A 1 227 ? 17.807 10.155 -4.655 1.00 92.31 227 ARG A N 1
ATOM 1750 C CA . ARG A 1 227 ? 18.070 10.981 -3.473 1.00 92.31 227 ARG A CA 1
ATOM 1751 C C . ARG A 1 227 ? 16.785 11.478 -2.801 1.00 92.31 227 ARG A C 1
ATOM 1753 O O . ARG A 1 227 ? 16.757 11.587 -1.580 1.00 92.31 227 ARG A O 1
ATOM 1760 N N . GLN A 1 228 ? 15.731 11.747 -3.575 1.00 93.12 228 GLN A N 1
ATOM 1761 C CA . GLN A 1 228 ? 14.434 12.178 -3.044 1.00 93.12 228 GLN A CA 1
ATOM 1762 C C . GLN A 1 228 ? 13.616 11.024 -2.447 1.00 93.12 228 GLN A C 1
ATOM 1764 O O . GLN A 1 228 ? 13.002 11.193 -1.39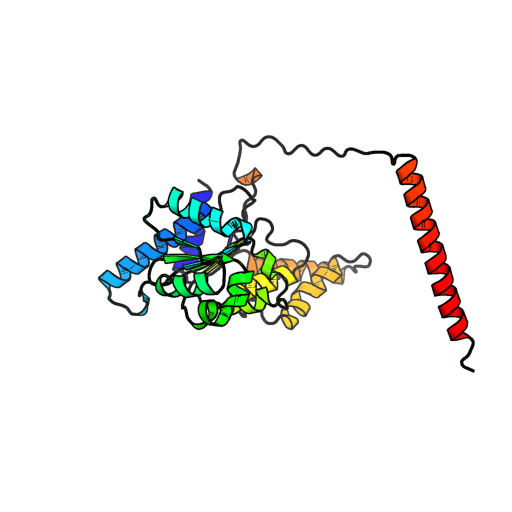9 1.00 93.12 228 GLN A O 1
ATOM 1769 N N . VAL A 1 229 ? 13.586 9.856 -3.097 1.00 91.81 229 VAL A N 1
ATOM 1770 C CA . VAL A 1 229 ? 12.658 8.765 -2.733 1.00 91.81 229 VAL A CA 1
ATOM 1771 C C . VAL A 1 229 ? 13.220 7.777 -1.712 1.00 91.81 229 VAL A C 1
ATOM 1773 O O . VAL A 1 229 ? 12.455 7.211 -0.932 1.00 91.81 229 VAL A O 1
ATOM 1776 N N . LEU A 1 230 ? 14.538 7.549 -1.706 1.00 89.19 230 LEU A N 1
ATOM 1777 C CA . LEU A 1 230 ? 15.168 6.504 -0.892 1.00 89.19 230 LEU A CA 1
ATOM 1778 C C . LEU A 1 230 ? 14.980 6.665 0.626 1.00 89.19 230 LEU A C 1
ATOM 1780 O O . LEU A 1 230 ? 14.782 5.640 1.274 1.00 89.19 230 LEU A O 1
ATOM 1784 N N . PRO A 1 231 ? 14.959 7.877 1.219 1.00 92.12 231 PRO A N 1
ATOM 1785 C CA . PRO A 1 231 ? 14.692 8.025 2.654 1.00 92.12 231 PRO A CA 1
ATOM 1786 C C . PRO A 1 231 ? 13.339 7.445 3.103 1.00 92.12 231 PRO A C 1
ATOM 1788 O O . PRO A 1 231 ? 13.183 7.058 4.259 1.00 92.12 231 PRO A O 1
ATOM 1791 N N . PHE A 1 232 ? 12.375 7.349 2.182 1.00 93.94 232 PHE A N 1
ATOM 1792 C CA . PHE A 1 232 ? 11.018 6.854 2.427 1.00 93.94 232 PHE A CA 1
ATOM 1793 C C . PHE A 1 232 ? 10.817 5.407 1.966 1.00 93.94 232 PHE A C 1
ATOM 1795 O O . PHE A 1 232 ? 9.692 4.908 1.970 1.00 93.94 232 PHE A O 1
ATOM 1802 N N . MET A 1 233 ? 11.882 4.718 1.553 1.00 92.75 233 MET A N 1
ATOM 1803 C CA . MET A 1 233 ? 11.813 3.350 1.056 1.00 92.75 233 MET A CA 1
ATOM 1804 C C . MET A 1 233 ? 12.768 2.451 1.832 1.00 92.75 233 MET A C 1
ATOM 1806 O O . MET A 1 233 ? 13.984 2.591 1.741 1.00 92.75 233 MET A O 1
ATOM 1810 N N . LEU A 1 234 ? 12.213 1.470 2.539 1.00 93.62 234 LEU A N 1
ATOM 1811 C CA . LEU A 1 234 ? 12.997 0.411 3.159 1.00 93.62 234 LEU A CA 1
ATOM 1812 C C . LEU A 1 234 ? 12.970 -0.820 2.258 1.00 93.62 234 LEU A C 1
ATOM 1814 O O . LEU A 1 234 ? 11.920 -1.435 2.086 1.00 93.62 234 LEU A O 1
ATOM 1818 N N . ARG A 1 235 ? 14.117 -1.182 1.680 1.00 91.56 235 ARG A N 1
ATOM 1819 C CA . ARG A 1 235 ? 14.267 -2.361 0.821 1.00 91.56 235 ARG A CA 1
ATOM 1820 C C . ARG A 1 235 ? 15.369 -3.258 1.360 1.00 91.56 235 ARG A C 1
ATOM 1822 O O . ARG A 1 235 ? 16.501 -2.805 1.488 1.00 91.56 235 ARG A O 1
ATOM 1829 N N . ARG A 1 236 ? 15.034 -4.521 1.622 1.00 91.12 236 ARG A N 1
ATOM 1830 C CA . ARG A 1 236 ? 15.978 -5.561 2.048 1.00 91.12 236 ARG A CA 1
ATOM 1831 C C . ARG A 1 236 ? 15.766 -6.829 1.242 1.00 91.12 236 ARG A C 1
ATOM 1833 O O . ARG A 1 236 ? 14.621 -7.237 1.016 1.00 91.12 236 ARG A O 1
ATOM 1840 N N . THR A 1 237 ? 16.861 -7.452 0.824 1.00 87.50 237 THR A N 1
ATOM 1841 C CA . THR A 1 237 ? 16.823 -8.705 0.055 1.00 87.50 237 THR A CA 1
ATOM 1842 C C . THR A 1 237 ? 16.977 -9.927 0.954 1.00 87.50 237 THR A C 1
ATOM 1844 O O . THR A 1 237 ? 17.602 -9.856 2.011 1.00 87.50 237 THR A O 1
ATOM 1847 N N . LYS A 1 238 ? 16.451 -11.090 0.542 1.00 85.31 238 LYS A N 1
ATOM 1848 C CA . LYS A 1 238 ? 16.617 -12.345 1.309 1.00 85.31 238 LYS A CA 1
ATOM 1849 C C . LYS A 1 238 ? 18.082 -12.661 1.599 1.00 85.31 238 LYS A C 1
ATOM 1851 O O . LYS A 1 238 ? 18.386 -13.108 2.694 1.00 85.31 238 LYS A O 1
ATOM 1856 N N . THR A 1 239 ? 18.968 -12.402 0.643 1.00 82.06 239 THR A N 1
ATOM 1857 C CA . THR A 1 239 ? 20.414 -12.626 0.768 1.00 82.06 239 THR A CA 1
ATOM 1858 C C . THR A 1 239 ? 21.085 -11.709 1.786 1.00 82.06 239 THR A C 1
ATOM 1860 O O . THR A 1 239 ? 22.080 -12.102 2.379 1.00 82.06 239 THR A O 1
ATOM 1863 N N . GLU A 1 240 ? 20.555 -10.503 2.012 1.00 81.50 240 GLU A N 1
ATOM 1864 C CA . GLU A 1 240 ? 21.081 -9.578 3.026 1.00 81.50 240 GLU A CA 1
ATOM 1865 C C . GLU A 1 240 ? 20.684 -9.986 4.448 1.00 81.50 240 GLU A C 1
ATOM 1867 O O . GLU A 1 240 ? 21.413 -9.694 5.394 1.00 81.50 240 GLU A O 1
ATOM 1872 N N . VAL A 1 241 ? 19.521 -10.629 4.615 1.00 82.88 241 VAL A N 1
ATOM 1873 C CA . VAL A 1 241 ? 18.920 -10.844 5.944 1.00 82.88 241 VAL A CA 1
ATOM 1874 C C . VAL A 1 241 ? 18.811 -12.304 6.384 1.00 82.88 241 VAL A C 1
ATOM 1876 O O . VAL A 1 241 ? 18.639 -12.553 7.577 1.00 82.88 241 VAL A O 1
ATOM 1879 N N . LEU A 1 242 ? 18.891 -13.267 5.464 1.00 77.00 242 LEU A N 1
ATOM 1880 C CA . LEU A 1 242 ? 18.826 -14.700 5.752 1.00 77.00 242 LEU A CA 1
ATOM 1881 C C . LEU A 1 242 ? 20.157 -15.349 5.359 1.00 77.00 242 LEU A C 1
ATOM 1883 O O . LEU A 1 242 ? 20.418 -15.573 4.181 1.00 77.00 242 LEU A O 1
ATOM 1887 N N . SER A 1 243 ? 20.978 -15.681 6.356 1.00 68.94 243 SER A N 1
ATOM 1888 C CA . SER A 1 243 ? 22.242 -16.412 6.172 1.00 68.94 243 SER A CA 1
ATOM 1889 C C . SER A 1 243 ? 22.044 -17.881 5.793 1.00 68.94 243 SER A C 1
ATOM 1891 O O . SER A 1 243 ? 22.951 -18.502 5.247 1.00 68.94 243 SER A O 1
ATOM 1893 N N . ASP A 1 244 ? 20.858 -18.427 6.067 1.00 70.56 244 ASP A N 1
ATOM 1894 C CA . ASP A 1 244 ? 20.609 -19.873 6.064 1.00 70.56 244 ASP A CA 1
ATOM 1895 C C . ASP A 1 244 ? 19.900 -20.352 4.784 1.00 70.56 244 ASP A C 1
ATOM 1897 O O . ASP A 1 244 ? 19.500 -21.512 4.678 1.00 70.56 244 ASP A O 1
ATOM 1901 N N . LEU A 1 245 ? 19.695 -19.460 3.807 1.00 68.81 245 LEU A N 1
ATOM 1902 C CA . LEU A 1 245 ? 19.036 -19.818 2.555 1.00 68.81 245 LEU A CA 1
ATOM 1903 C C . LEU A 1 245 ? 20.038 -20.521 1.620 1.00 68.81 245 LEU A C 1
ATOM 1905 O O . LEU A 1 245 ? 21.087 -19.943 1.326 1.00 68.81 245 LEU A O 1
ATOM 1909 N N . PRO A 1 246 ? 19.730 -21.721 1.087 1.00 73.25 246 PRO A N 1
ATOM 1910 C CA . PRO A 1 246 ? 20.559 -22.312 0.045 1.00 73.25 246 PRO A CA 1
ATOM 1911 C C . PRO A 1 246 ? 20.594 -21.400 -1.193 1.00 73.25 246 PRO A C 1
ATOM 1913 O O . PRO A 1 246 ? 19.648 -20.636 -1.434 1.00 73.25 246 PRO A O 1
ATOM 1916 N N . PRO A 1 247 ? 21.663 -21.471 -2.006 1.00 74.75 247 PRO A N 1
ATOM 1917 C CA . PRO A 1 247 ? 21.772 -20.657 -3.207 1.00 74.75 247 PRO A CA 1
ATOM 1918 C C . PRO A 1 247 ? 20.598 -20.936 -4.151 1.00 74.75 247 PRO A C 1
ATOM 1920 O O . PRO A 1 247 ? 20.171 -22.079 -4.327 1.00 74.75 247 PRO A O 1
ATOM 1923 N N . LYS A 1 248 ? 20.075 -19.881 -4.785 1.00 74.69 248 LYS A N 1
ATOM 1924 C CA . LYS A 1 248 ? 19.028 -20.012 -5.802 1.00 74.69 248 LYS A CA 1
ATOM 1925 C C . LYS A 1 248 ? 19.586 -20.787 -6.998 1.00 74.69 248 LYS A C 1
ATOM 1927 O O . LYS A 1 248 ? 20.465 -20.290 -7.695 1.00 74.69 248 LYS A O 1
ATOM 1932 N N . ILE A 1 249 ? 19.035 -21.967 -7.263 1.00 78.38 249 ILE A N 1
ATOM 1933 C CA . ILE A 1 249 ? 19.376 -22.770 -8.440 1.00 78.38 249 ILE A CA 1
ATOM 1934 C C . ILE A 1 249 ? 18.455 -22.346 -9.590 1.00 78.38 249 ILE A C 1
ATOM 1936 O O . ILE A 1 249 ? 17.232 -22.413 -9.467 1.00 78.38 249 ILE A O 1
ATOM 1940 N N . ILE A 1 250 ? 19.040 -21.877 -10.693 1.00 83.31 250 ILE A N 1
ATOM 1941 C CA . ILE A 1 250 ? 18.336 -21.554 -11.942 1.00 83.31 250 ILE A CA 1
ATOM 1942 C C . ILE A 1 250 ? 18.765 -22.594 -12.976 1.00 83.31 250 ILE A C 1
ATOM 1944 O O . ILE A 1 250 ? 19.960 -22.829 -13.144 1.00 83.31 250 ILE A O 1
ATOM 1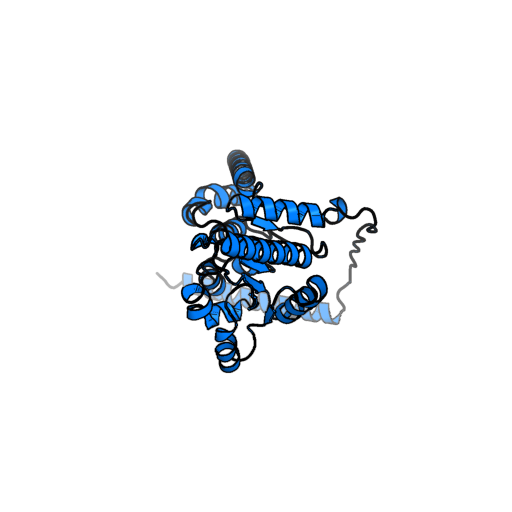948 N N . GLN A 1 251 ? 17.799 -23.234 -13.629 1.00 83.81 251 GLN A N 1
ATOM 1949 C CA . GLN A 1 251 ? 18.041 -24.222 -14.677 1.00 83.81 251 GLN A CA 1
ATOM 1950 C C . GLN A 1 251 ? 17.226 -23.851 -15.909 1.00 83.81 251 GLN A C 1
ATOM 1952 O O . GLN A 1 251 ? 15.997 -23.809 -15.849 1.00 83.81 251 GLN A O 1
ATOM 1957 N N . ASP A 1 252 ? 17.922 -23.616 -17.017 1.00 86.56 252 ASP A N 1
ATOM 1958 C CA . ASP A 1 252 ? 17.298 -23.406 -18.317 1.00 86.56 252 ASP A CA 1
ATOM 1959 C C . ASP A 1 252 ? 17.165 -24.762 -19.016 1.00 86.56 252 ASP A C 1
ATOM 1961 O O . ASP A 1 252 ? 18.155 -25.376 -19.418 1.00 86.56 252 ASP A O 1
ATOM 1965 N N . LEU A 1 253 ? 15.929 -25.253 -19.130 1.00 89.31 253 LEU A N 1
ATOM 1966 C CA . LEU A 1 253 ? 15.613 -26.479 -19.857 1.00 89.31 253 LEU A CA 1
ATOM 1967 C C . LEU A 1 253 ? 15.165 -26.117 -21.270 1.00 89.31 253 LEU A C 1
ATOM 1969 O O . LEU A 1 253 ? 14.064 -25.607 -21.482 1.00 89.31 253 LEU A O 1
ATOM 1973 N N . TYR A 1 254 ? 16.035 -26.385 -22.237 1.00 89.19 254 TYR A N 1
ATOM 1974 C CA . TYR A 1 254 ? 15.717 -26.230 -23.648 1.00 89.19 254 TYR A CA 1
ATOM 1975 C C . TYR A 1 254 ? 14.934 -27.452 -24.126 1.00 89.19 254 TYR A C 1
ATOM 1977 O O . TYR A 1 254 ? 15.376 -28.587 -23.957 1.00 89.19 254 TYR A O 1
ATOM 1985 N N . CYS A 1 255 ? 13.771 -27.209 -24.726 1.00 92.44 255 CYS A N 1
ATOM 1986 C CA . CYS A 1 255 ? 12.921 -28.245 -25.295 1.00 92.44 255 CYS A CA 1
ATOM 1987 C C . CYS A 1 255 ? 12.751 -27.993 -26.789 1.00 92.44 255 CYS A C 1
ATOM 1989 O O . CYS A 1 255 ? 12.353 -26.897 -27.193 1.00 92.44 255 CYS A O 1
ATOM 1991 N N . ASP A 1 256 ? 12.989 -29.021 -27.597 1.00 93.25 256 ASP A N 1
ATOM 1992 C CA . ASP A 1 256 ? 12.678 -28.968 -29.019 1.00 93.25 256 ASP A CA 1
ATOM 1993 C C . ASP A 1 256 ? 11.162 -28.985 -29.238 1.00 93.25 256 ASP A C 1
ATOM 1995 O O . ASP A 1 256 ? 10.404 -29.655 -28.528 1.00 93.25 256 ASP A O 1
ATOM 1999 N N . LEU A 1 257 ? 10.706 -28.260 -30.260 1.00 92.00 257 LEU A N 1
ATOM 2000 C CA . LEU A 1 257 ? 9.315 -28.341 -30.692 1.00 92.00 257 LEU A CA 1
ATOM 2001 C C . LEU A 1 257 ? 9.032 -29.743 -31.235 1.00 92.00 257 LEU A C 1
ATOM 2003 O O . LEU A 1 257 ? 9.730 -30.246 -32.116 1.00 92.00 257 LEU A O 1
ATOM 2007 N N . SER A 1 258 ? 7.942 -30.351 -30.773 1.00 95.00 258 SER A N 1
ATOM 2008 C CA . SER A 1 258 ? 7.433 -31.578 -31.385 1.00 95.00 258 SER A CA 1
ATOM 2009 C C . SER A 1 258 ? 7.050 -31.342 -32.850 1.00 95.00 258 SER A C 1
ATOM 2011 O O . SER A 1 258 ? 6.690 -30.235 -33.257 1.00 95.00 258 SER A O 1
ATOM 2013 N N . GLN A 1 259 ? 7.030 -32.411 -33.648 1.00 93.56 259 GLN A N 1
ATOM 2014 C CA . GLN A 1 259 ? 6.647 -32.334 -35.063 1.00 93.56 259 GLN A CA 1
ATOM 2015 C C . GLN A 1 259 ? 5.252 -31.722 -35.275 1.00 93.56 259 GLN A C 1
ATOM 2017 O O . GLN A 1 259 ? 5.022 -31.015 -36.256 1.00 93.56 259 GLN A O 1
ATOM 2022 N N . VAL A 1 260 ? 4.320 -31.956 -34.346 1.00 94.75 260 VAL A N 1
ATOM 2023 C CA . VAL A 1 260 ? 2.976 -31.361 -34.391 1.00 94.75 260 VAL A CA 1
ATOM 2024 C C . VAL A 1 260 ? 3.040 -29.857 -34.124 1.00 94.75 260 VAL A C 1
ATOM 2026 O O . VAL A 1 260 ? 2.471 -29.082 -34.892 1.00 94.75 260 VAL A O 1
ATOM 2029 N N . GLN A 1 261 ? 3.770 -29.429 -33.089 1.00 94.06 261 GLN A N 1
ATOM 2030 C CA . GLN A 1 261 ? 3.952 -28.007 -32.780 1.00 94.06 261 GLN A CA 1
ATOM 2031 C C . GLN A 1 261 ? 4.647 -27.266 -33.923 1.00 94.06 261 GLN A C 1
ATOM 2033 O O . GLN A 1 261 ? 4.219 -26.174 -34.277 1.00 94.06 261 GLN A O 1
ATOM 2038 N N . LEU A 1 262 ? 5.660 -27.873 -34.545 1.00 93.62 262 LEU A N 1
ATOM 2039 C CA . LEU A 1 262 ? 6.395 -27.274 -35.657 1.00 93.62 262 LEU A CA 1
ATOM 2040 C C . LEU A 1 262 ? 5.507 -27.102 -36.900 1.00 93.62 262 LEU A C 1
ATOM 2042 O O . LEU A 1 262 ? 5.510 -26.042 -37.523 1.00 93.62 262 LEU A O 1
ATOM 2046 N N . LYS A 1 263 ? 4.667 -28.098 -37.218 1.00 92.19 263 LYS A N 1
ATOM 2047 C CA . LYS A 1 263 ? 3.661 -27.990 -38.291 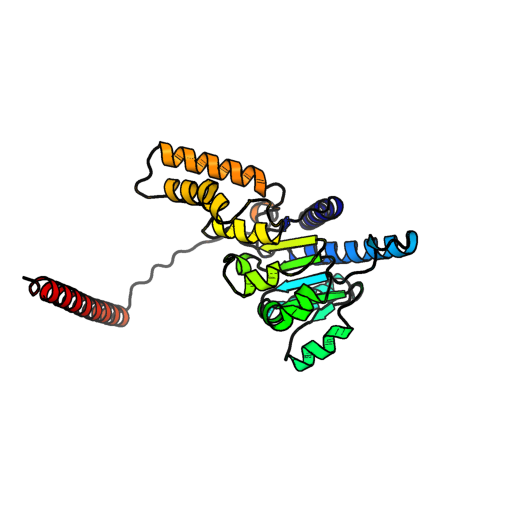1.00 92.19 263 LYS A CA 1
ATOM 2048 C C . LYS A 1 263 ? 2.635 -26.891 -38.014 1.00 92.19 263 LYS A C 1
ATOM 2050 O O . LYS A 1 263 ? 2.355 -26.094 -38.906 1.00 92.19 263 LYS A O 1
ATOM 2055 N N . LEU A 1 264 ? 2.089 -26.833 -36.798 1.00 92.50 264 LEU A N 1
ATOM 2056 C CA . LEU A 1 264 ? 1.103 -25.818 -36.410 1.00 92.50 264 LEU A CA 1
ATOM 2057 C C . LEU A 1 264 ? 1.706 -24.411 -36.396 1.00 92.50 264 LEU A C 1
ATOM 2059 O O . LEU A 1 264 ? 1.083 -23.479 -36.898 1.00 92.50 264 LEU A O 1
ATOM 2063 N N . TYR A 1 265 ? 2.925 -24.268 -35.880 1.00 91.00 265 TYR A N 1
ATOM 2064 C CA . TYR A 1 265 ? 3.667 -23.013 -35.881 1.00 91.00 265 TYR A CA 1
ATOM 2065 C C . TYR A 1 265 ? 3.909 -22.523 -37.312 1.00 91.00 265 TYR A C 1
ATOM 2067 O O . TYR A 1 265 ? 3.543 -21.398 -37.648 1.00 91.00 265 TYR A O 1
ATOM 2075 N N . ASN A 1 266 ? 4.419 -23.389 -38.193 1.00 91.06 266 ASN A N 1
ATOM 2076 C CA . ASN A 1 266 ? 4.651 -23.042 -39.594 1.00 91.06 266 ASN A CA 1
ATOM 2077 C C . ASN A 1 266 ? 3.348 -22.705 -40.331 1.00 91.06 266 ASN A C 1
ATOM 2079 O O . ASN A 1 266 ? 3.313 -21.741 -41.093 1.00 91.06 266 ASN A O 1
ATOM 2083 N N . ALA A 1 267 ? 2.261 -23.439 -40.078 1.00 89.44 267 ALA A N 1
ATOM 2084 C CA . ALA A 1 267 ? 0.946 -23.133 -40.642 1.00 89.44 267 ALA A CA 1
ATOM 2085 C C . ALA A 1 267 ? 0.408 -21.775 -40.152 1.00 89.44 267 ALA A C 1
ATOM 2087 O O . ALA A 1 267 ? -0.149 -21.007 -40.936 1.00 89.44 267 ALA A O 1
ATOM 2088 N N . PHE A 1 268 ? 0.606 -21.449 -38.872 1.00 90.00 268 PHE A N 1
ATOM 2089 C CA . PHE A 1 268 ? 0.225 -20.163 -38.292 1.00 90.00 268 PHE A CA 1
ATOM 2090 C C . PHE A 1 268 ? 1.022 -18.997 -38.897 1.00 90.00 268 PHE A C 1
ATOM 2092 O O . PHE A 1 268 ? 0.433 -17.994 -39.307 1.00 90.00 268 PHE A O 1
ATOM 2099 N N . ILE A 1 269 ? 2.343 -19.150 -39.026 1.00 89.94 269 ILE A N 1
ATOM 2100 C CA . ILE A 1 269 ? 3.222 -18.162 -39.666 1.00 89.94 269 ILE A CA 1
ATOM 2101 C C . ILE A 1 269 ? 2.872 -17.992 -41.148 1.00 89.94 269 ILE A C 1
ATOM 2103 O O . ILE A 1 269 ? 2.785 -16.862 -41.631 1.00 89.94 269 ILE A O 1
ATOM 2107 N N . ALA A 1 270 ? 2.607 -19.081 -41.875 1.00 85.00 270 ALA A N 1
ATOM 2108 C CA . ALA A 1 270 ? 2.178 -19.032 -43.272 1.00 85.00 270 ALA A CA 1
ATOM 2109 C C . ALA A 1 270 ? 0.850 -18.270 -43.433 1.00 85.00 270 ALA A C 1
ATOM 2111 O O . ALA A 1 270 ? 0.718 -17.425 -44.316 1.00 85.00 270 ALA A O 1
ATOM 2112 N N . ARG A 1 271 ? -0.112 -18.498 -42.530 1.00 81.56 271 ARG A N 1
ATOM 2113 C CA . ARG A 1 271 ? -1.409 -17.807 -42.531 1.00 81.56 271 ARG A CA 1
ATOM 2114 C C . ARG A 1 271 ? -1.277 -16.307 -42.239 1.00 81.56 271 ARG A C 1
ATOM 2116 O O . ARG A 1 271 ? -1.906 -15.497 -42.920 1.00 81.56 271 ARG A O 1
ATOM 2123 N N . GLN A 1 272 ? -0.443 -15.916 -41.274 1.00 76.00 272 GLN A N 1
ATOM 2124 C CA . GLN A 1 272 ? -0.191 -14.496 -40.997 1.00 76.00 272 GLN A CA 1
ATOM 2125 C C . GLN A 1 272 ? 0.603 -13.810 -42.108 1.00 76.00 272 GLN A C 1
ATOM 2127 O O . GLN A 1 272 ? 0.284 -12.686 -42.478 1.00 76.00 272 GLN A O 1
ATOM 2132 N N . SER A 1 273 ? 1.593 -14.483 -42.690 1.00 65.19 273 SER A N 1
ATOM 2133 C CA . SER A 1 273 ? 2.355 -13.927 -43.814 1.00 65.19 273 SER A CA 1
ATOM 2134 C C . SER A 1 273 ? 1.516 -13.805 -45.091 1.00 65.19 273 SER A C 1
ATOM 2136 O O . SER A 1 273 ? 1.734 -12.867 -45.857 1.00 65.19 273 SER A O 1
ATOM 2138 N N . SER A 1 274 ? 0.507 -14.662 -45.302 1.00 59.78 274 SER A N 1
ATOM 2139 C CA . SER A 1 274 ? -0.492 -14.456 -46.362 1.00 59.78 274 SER A CA 1
ATOM 2140 C C . SER A 1 274 ? -1.424 -13.267 -46.092 1.00 59.78 274 SER A C 1
ATOM 2142 O O . SER A 1 274 ? -1.722 -12.530 -47.027 1.00 59.78 274 SER A O 1
ATOM 2144 N N . GLY A 1 275 ? -1.812 -13.025 -44.831 1.00 58.81 275 GLY A N 1
ATOM 2145 C CA . GLY A 1 275 ? -2.617 -11.859 -44.436 1.00 58.81 275 GLY A CA 1
ATOM 2146 C C . GLY A 1 275 ? -1.846 -10.534 -44.514 1.00 58.81 275 GLY A C 1
ATOM 2147 O O . GLY A 1 275 ? -2.356 -9.541 -45.020 1.00 58.81 275 GLY A O 1
ATOM 2148 N N . LEU A 1 276 ? -0.566 -10.532 -44.125 1.00 55.25 276 LEU A N 1
ATOM 2149 C CA . LEU A 1 276 ? 0.304 -9.364 -44.293 1.00 55.25 276 LEU A CA 1
ATOM 2150 C C . LEU A 1 276 ? 0.527 -9.027 -45.773 1.00 55.25 276 LEU A C 1
ATOM 2152 O O . LEU A 1 276 ? 0.568 -7.855 -46.133 1.00 55.25 276 LEU A O 1
ATOM 2156 N N . LYS A 1 277 ? 0.655 -10.032 -46.651 1.00 53.72 277 LYS A N 1
ATOM 2157 C CA . LYS A 1 277 ? 0.789 -9.797 -48.098 1.00 53.72 277 LYS A CA 1
ATOM 2158 C C . LYS A 1 277 ? -0.486 -9.213 -48.712 1.00 53.72 277 LYS A C 1
ATOM 2160 O O . LYS A 1 277 ? -0.368 -8.325 -49.555 1.00 53.72 277 LYS A O 1
ATOM 2165 N N . SER A 1 278 ? -1.674 -9.649 -48.278 1.00 53.66 278 SER A N 1
ATOM 2166 C CA . SER A 1 278 ? -2.943 -9.069 -48.740 1.00 53.66 278 SER A CA 1
ATOM 2167 C C . SER A 1 278 ? -3.156 -7.640 -48.238 1.00 53.66 278 SER A C 1
ATOM 2169 O O . SER A 1 278 ? -3.619 -6.802 -49.007 1.00 53.66 278 SER A O 1
ATOM 2171 N N . ASP A 1 279 ? -2.748 -7.325 -47.005 1.00 54.28 279 ASP A N 1
ATOM 2172 C CA . ASP A 1 279 ? -2.867 -5.967 -46.456 1.00 54.28 279 ASP A CA 1
ATOM 2173 C C . ASP A 1 279 ? -1.867 -4.993 -47.103 1.00 54.28 279 ASP A C 1
ATOM 2175 O O . ASP A 1 279 ? -2.212 -3.847 -47.396 1.00 54.28 279 ASP A O 1
ATOM 2179 N N . ILE A 1 280 ? -0.654 -5.460 -47.423 1.00 55.03 280 ILE A N 1
ATOM 2180 C CA . ILE A 1 280 ? 0.346 -4.681 -48.171 1.00 55.03 280 ILE A CA 1
ATOM 2181 C C . ILE A 1 280 ? -0.108 -4.449 -49.625 1.00 55.03 280 ILE A C 1
ATOM 2183 O O . ILE A 1 280 ? 0.056 -3.344 -50.144 1.00 55.03 280 ILE A O 1
ATOM 2187 N N . GLN A 1 281 ? -0.729 -5.438 -50.283 1.00 51.56 281 GLN A N 1
ATOM 2188 C CA . GLN A 1 281 ? -1.291 -5.266 -51.632 1.00 51.56 281 GLN A CA 1
ATOM 2189 C C . GLN A 1 281 ? -2.525 -4.350 -51.652 1.00 51.56 281 GLN A C 1
ATOM 2191 O O . GLN A 1 281 ? -2.635 -3.514 -52.548 1.00 51.56 281 GLN A O 1
ATOM 2196 N N . ALA A 1 282 ? -3.411 -4.440 -50.655 1.00 52.22 282 ALA A N 1
ATOM 2197 C CA . ALA A 1 282 ? -4.581 -3.566 -50.537 1.00 52.22 282 ALA A CA 1
ATOM 2198 C C . ALA A 1 282 ? -4.201 -2.103 -50.225 1.00 52.22 282 ALA A C 1
ATOM 2200 O O . ALA A 1 282 ? -4.860 -1.170 -50.697 1.00 52.22 282 ALA A O 1
ATOM 2201 N N . ALA A 1 283 ? -3.120 -1.887 -49.467 1.00 49.94 283 ALA A N 1
ATOM 2202 C CA . ALA A 1 283 ? -2.548 -0.562 -49.236 1.00 49.94 283 ALA A CA 1
ATOM 2203 C C . ALA A 1 283 ? -1.883 0.013 -50.502 1.00 49.94 283 ALA A C 1
ATOM 2205 O O . ALA A 1 283 ? -2.057 1.195 -50.800 1.00 49.94 283 ALA A O 1
ATOM 2206 N N . ALA A 1 284 ? -1.199 -0.820 -51.295 1.00 48.91 284 ALA A N 1
ATOM 2207 C CA . ALA A 1 284 ? -0.594 -0.410 -52.564 1.00 48.91 284 ALA A CA 1
ATOM 2208 C C . ALA A 1 284 ? -1.640 -0.059 -53.643 1.00 48.91 284 ALA A C 1
ATOM 2210 O O . ALA A 1 284 ? -1.447 0.894 -54.395 1.00 48.91 284 ALA A O 1
ATOM 2211 N N . SER A 1 285 ? -2.784 -0.754 -53.688 1.00 50.06 285 SER A N 1
ATOM 2212 C CA . SER A 1 285 ? -3.861 -0.454 -54.646 1.00 50.06 285 SER A CA 1
ATOM 2213 C C . SER A 1 285 ? -4.651 0.820 -54.321 1.00 50.06 285 SER A C 1
ATOM 2215 O O . SER A 1 285 ? -5.227 1.422 -55.221 1.00 50.06 285 SER A O 1
ATOM 2217 N N . LYS A 1 286 ? -4.674 1.265 -53.055 1.00 51.44 286 LYS A N 1
ATOM 2218 C CA . LYS A 1 286 ? -5.332 2.526 -52.655 1.00 51.44 286 LYS A CA 1
ATOM 2219 C C . LYS A 1 286 ? -4.473 3.774 -52.901 1.00 51.44 286 LYS A C 1
ATOM 2221 O O . LYS A 1 286 ? -5.025 4.865 -52.962 1.00 51.44 286 LYS A O 1
ATOM 2226 N N . GLY A 1 287 ? -3.157 3.625 -53.075 1.00 45.03 287 GLY A N 1
ATOM 2227 C CA . GLY A 1 287 ? -2.245 4.732 -53.396 1.00 45.03 287 GLY A CA 1
ATOM 2228 C C . GLY A 1 287 ? -2.178 5.104 -54.883 1.00 45.03 287 GLY A C 1
ATOM 2229 O O . GLY A 1 287 ? -1.689 6.178 -55.211 1.00 45.03 287 GLY A O 1
ATOM 2230 N N . ALA A 1 288 ? -2.679 4.252 -55.784 1.00 45.31 288 ALA A N 1
ATOM 2231 C CA . ALA A 1 288 ? -2.587 4.447 -57.236 1.00 45.31 288 ALA A CA 1
ATOM 2232 C C . ALA A 1 288 ? -3.860 5.036 -57.887 1.00 45.31 288 ALA A C 1
ATOM 2234 O O . ALA A 1 288 ? -3.913 5.167 -59.105 1.00 45.31 288 ALA A O 1
ATOM 2235 N N . GLY A 1 289 ? -4.887 5.374 -57.096 1.00 42.97 289 GLY A N 1
ATOM 2236 C CA . GLY A 1 289 ? -6.194 5.845 -57.585 1.00 42.97 289 GLY A CA 1
ATOM 2237 C C . GLY A 1 289 ? -6.540 7.304 -57.268 1.00 42.97 289 GLY A C 1
ATOM 2238 O O . GLY A 1 289 ? -7.701 7.676 -57.392 1.00 42.97 289 GLY A O 1
ATOM 2239 N N . GLY A 1 290 ? -5.578 8.112 -56.818 1.00 41.62 290 GLY A N 1
ATOM 2240 C CA . GLY A 1 290 ? -5.767 9.537 -56.532 1.00 41.62 290 GLY A CA 1
ATOM 2241 C C . GLY A 1 290 ? -4.877 10.397 -57.421 1.00 41.62 290 GLY A C 1
ATOM 2242 O O . GLY A 1 290 ? -3.875 10.922 -56.943 1.00 41.62 290 GLY A O 1
ATOM 2243 N N . GLY A 1 291 ? -5.221 10.466 -58.705 1.00 33.62 291 GLY A N 1
ATOM 2244 C CA . GLY A 1 291 ? -4.751 11.474 -59.654 1.00 33.62 291 GLY A CA 1
ATOM 2245 C C . GLY A 1 291 ? -5.928 12.328 -60.089 1.00 33.62 291 GLY A C 1
ATOM 2246 O O . GLY A 1 291 ? -7.016 11.736 -60.266 1.00 33.62 291 GLY A O 1
#